Protein AF-A0A1F7V9A8-F1 (afdb_monomer_lite)

Structure (mmCIF, N/CA/C/O backbone):
data_AF-A0A1F7V9A8-F1
#
_entry.id   AF-A0A1F7V9A8-F1
#
loop_
_atom_site.group_PDB
_atom_site.id
_atom_site.type_symbol
_atom_site.label_atom_id
_atom_site.label_alt_id
_atom_site.label_comp_id
_atom_site.label_asym_id
_atom_site.label_entity_id
_atom_site.label_seq_id
_atom_site.pdbx_PDB_ins_code
_atom_site.Cartn_x
_atom_site.Cartn_y
_atom_site.Cartn_z
_atom_site.occupancy
_atom_site.B_iso_or_equiv
_atom_site.auth_seq_id
_atom_site.auth_comp_id
_atom_site.auth_asym_id
_atom_site.auth_atom_id
_atom_site.pdbx_PDB_model_num
ATOM 1 N N . MET A 1 1 ? -6.481 -22.502 -14.750 1.00 37.12 1 MET A N 1
ATOM 2 C CA . MET A 1 1 ? -7.947 -22.323 -14.725 1.00 37.12 1 MET A CA 1
ATOM 3 C C . MET A 1 1 ? -8.226 -21.037 -15.485 1.00 37.12 1 MET A C 1
ATOM 5 O O . MET A 1 1 ? -7.796 -19.987 -15.034 1.00 37.12 1 MET A O 1
ATOM 9 N N . ALA A 1 2 ? -8.741 -21.138 -16.711 1.00 32.75 2 ALA A N 1
ATOM 10 C CA . ALA A 1 2 ? -8.925 -19.990 -17.595 1.00 32.75 2 ALA A CA 1
ATOM 11 C C . ALA A 1 2 ? -10.053 -19.097 -17.059 1.00 32.75 2 ALA A C 1
ATOM 13 O O . ALA A 1 2 ? -11.140 -19.603 -16.773 1.00 32.75 2 ALA A O 1
ATOM 14 N N . PHE A 1 3 ? -9.795 -17.794 -16.922 1.00 39.81 3 PHE A N 1
ATOM 15 C CA . PHE A 1 3 ? -10.822 -16.803 -16.612 1.00 39.81 3 PHE A CA 1
ATOM 16 C C . PHE A 1 3 ? -11.946 -16.917 -17.651 1.00 39.81 3 PHE A C 1
ATOM 18 O O . PHE A 1 3 ? -11.750 -16.647 -18.837 1.00 39.81 3 PHE A O 1
ATOM 25 N N . LYS A 1 4 ? -13.128 -17.370 -17.220 1.00 38.06 4 LYS A N 1
ATOM 26 C CA . LYS A 1 4 ? -14.337 -17.310 -18.045 1.00 38.06 4 LYS A CA 1
ATOM 27 C C . LYS A 1 4 ? -14.620 -15.834 -18.337 1.00 38.06 4 LYS A C 1
ATOM 29 O O . LYS A 1 4 ? -14.839 -15.063 -17.409 1.00 38.06 4 LYS A O 1
ATOM 34 N N . LYS A 1 5 ? -14.642 -15.463 -19.623 1.00 41.97 5 LYS A N 1
ATOM 35 C CA . LYS A 1 5 ? -15.232 -14.210 -20.122 1.00 41.97 5 LYS A CA 1
ATOM 36 C C . LYS A 1 5 ? -16.672 -14.112 -19.604 1.00 41.97 5 LYS A C 1
ATOM 38 O O . LYS A 1 5 ? -17.557 -14.779 -20.130 1.00 41.97 5 LYS A O 1
ATOM 43 N N . GLY A 1 6 ? -16.901 -13.325 -18.561 1.00 38.78 6 GLY A N 1
ATOM 44 C CA . GLY A 1 6 ? -18.220 -13.144 -17.963 1.00 38.78 6 GLY A CA 1
ATOM 45 C C . GLY A 1 6 ? -18.187 -11.974 -16.990 1.00 38.78 6 GLY A C 1
ATOM 46 O O . GLY A 1 6 ? -17.621 -12.106 -15.914 1.00 38.78 6 GLY A O 1
ATOM 47 N N . ALA A 1 7 ? -18.791 -10.859 -17.414 1.00 44.34 7 ALA A N 1
ATOM 48 C CA . ALA A 1 7 ? -18.689 -9.496 -16.881 1.00 44.34 7 ALA A CA 1
ATOM 49 C C . ALA A 1 7 ? -17.325 -8.828 -17.142 1.00 44.34 7 ALA A C 1
ATOM 51 O O . ALA A 1 7 ? -16.307 -9.153 -16.533 1.00 44.34 7 ALA A O 1
ATOM 52 N N . GLN A 1 8 ? -17.309 -7.880 -18.082 1.00 58.88 8 GLN A N 1
ATOM 53 C CA . GLN A 1 8 ? -16.153 -7.025 -18.334 1.00 58.88 8 GLN A CA 1
ATOM 54 C C . GLN A 1 8 ? -15.963 -6.148 -17.091 1.00 58.88 8 GLN A C 1
ATOM 56 O O . GLN A 1 8 ? -16.776 -5.267 -16.818 1.00 58.88 8 GLN A O 1
ATOM 61 N N . ARG A 1 9 ? -14.946 -6.458 -16.279 1.00 77.62 9 ARG A N 1
ATOM 62 C CA . ARG A 1 9 ? -14.578 -5.611 -15.140 1.00 77.62 9 ARG A CA 1
ATOM 63 C C . ARG A 1 9 ? -14.265 -4.210 -15.683 1.00 77.62 9 ARG A C 1
ATOM 65 O O . ARG A 1 9 ? -13.607 -4.129 -16.721 1.00 77.62 9 ARG A O 1
ATOM 72 N N . PRO A 1 10 ? -14.674 -3.123 -15.004 1.00 87.19 10 PRO A N 1
ATOM 73 C CA . PRO A 1 10 ? -14.389 -1.759 -15.457 1.00 87.19 10 PRO A CA 1
ATOM 74 C C . PRO A 1 10 ? -12.910 -1.370 -15.276 1.00 87.19 10 PRO A C 1
ATOM 76 O O . PRO A 1 10 ? -12.559 -0.205 -15.399 1.00 87.19 10 PRO A O 1
ATOM 79 N N . PHE A 1 11 ? -12.043 -2.330 -14.948 1.00 92.81 11 PHE A N 1
ATOM 80 C CA . PHE A 1 11 ? -10.624 -2.129 -14.705 1.00 92.81 11 PHE A CA 1
ATOM 81 C C . PHE A 1 11 ? -9.800 -3.345 -15.141 1.00 92.81 11 PHE A C 1
ATOM 83 O O . PHE A 1 11 ? -10.313 -4.467 -15.230 1.00 92.81 11 PHE A O 1
ATOM 90 N N . ARG A 1 12 ? -8.497 -3.119 -15.338 1.00 94.75 12 ARG A N 1
ATOM 91 C CA . ARG A 1 12 ? -7.458 -4.157 -15.436 1.00 94.75 12 ARG A CA 1
ATOM 92 C C . ARG A 1 12 ? -6.458 -4.023 -14.299 1.00 94.75 12 ARG A C 1
ATOM 94 O O . ARG A 1 12 ? -6.214 -2.920 -13.816 1.00 94.75 12 ARG A O 1
ATOM 101 N N . PHE A 1 13 ? -5.837 -5.124 -13.904 1.00 96.75 13 PHE A N 1
ATOM 102 C CA . PHE A 1 13 ? -4.699 -5.073 -12.996 1.00 96.75 13 PHE A CA 1
ATOM 103 C C . PHE A 1 13 ? -3.406 -4.782 -13.751 1.00 96.75 13 PHE A C 1
ATOM 105 O O . PHE A 1 13 ? -3.156 -5.333 -14.824 1.00 96.75 13 PHE A O 1
ATOM 112 N N . HIS A 1 14 ? -2.557 -3.970 -13.130 1.00 97.88 14 HIS A N 1
ATOM 113 C CA . HIS A 1 14 ? -1.181 -3.740 -13.553 1.00 97.88 14 HIS A CA 1
ATOM 114 C C . HIS A 1 14 ? -0.251 -3.729 -12.343 1.00 97.88 14 HIS A C 1
ATOM 116 O O . HIS A 1 14 ? -0.689 -3.626 -11.195 1.00 97.88 14 HIS A O 1
ATOM 122 N N . PHE A 1 15 ? 1.050 -3.817 -12.598 1.00 97.94 15 PHE A N 1
ATOM 123 C CA . PHE A 1 15 ? 2.051 -3.532 -11.582 1.00 97.94 15 PHE A CA 1
ATOM 124 C C . PHE A 1 15 ? 3.121 -2.580 -12.100 1.00 97.94 15 PHE A C 1
ATOM 126 O O . PHE A 1 15 ? 3.434 -2.552 -13.293 1.00 97.94 15 PHE A O 1
ATOM 133 N N . PHE A 1 16 ? 3.728 -1.861 -11.163 1.00 98.25 16 PHE A N 1
ATOM 134 C CA . PHE A 1 16 ? 4.984 -1.156 -11.336 1.00 98.25 16 PHE A CA 1
ATOM 135 C C . PHE A 1 16 ? 6.052 -1.786 -10.442 1.00 98.25 16 PHE A C 1
ATOM 137 O O . PHE A 1 16 ? 5.784 -2.122 -9.294 1.00 98.25 16 PHE A O 1
ATOM 144 N N . THR A 1 17 ? 7.275 -1.911 -10.944 1.00 96.88 17 THR A N 1
ATOM 145 C CA . THR A 1 17 ? 8.438 -2.351 -10.165 1.00 96.88 17 THR A CA 1
ATOM 146 C C . THR A 1 17 ? 9.467 -1.243 -10.165 1.00 96.88 17 THR A C 1
ATOM 148 O O . THR A 1 17 ? 10.019 -0.905 -11.213 1.00 96.88 17 THR A O 1
ATOM 151 N N . VAL A 1 18 ? 9.720 -0.682 -8.988 1.00 95.88 18 VAL A N 1
ATOM 152 C CA . VAL A 1 18 ? 10.719 0.356 -8.753 1.00 95.88 18 VAL A CA 1
ATOM 153 C C . VAL A 1 18 ? 12.045 -0.316 -8.406 1.00 95.88 18 VAL A C 1
ATOM 155 O O . VAL A 1 18 ? 12.164 -1.028 -7.406 1.00 95.88 18 VAL A O 1
ATOM 158 N N . TRP A 1 19 ? 13.040 -0.103 -9.263 1.00 92.12 19 TRP A N 1
ATOM 159 C CA . TRP A 1 19 ? 14.401 -0.611 -9.109 1.00 92.12 19 TRP A CA 1
ATOM 160 C C . TRP A 1 19 ? 15.191 0.218 -8.098 1.00 92.12 19 TRP A C 1
ATOM 162 O O . TRP A 1 19 ? 14.802 1.332 -7.754 1.00 92.12 19 TRP A O 1
ATOM 172 N N . SER A 1 20 ? 16.357 -0.284 -7.678 1.00 86.31 20 SER A N 1
ATOM 173 C CA . SER A 1 20 ? 17.082 0.260 -6.520 1.00 86.31 20 SER A CA 1
ATOM 174 C C . SER A 1 20 ? 17.389 1.771 -6.572 1.00 86.31 20 SER A C 1
ATOM 176 O O . SER A 1 20 ? 17.502 2.405 -5.533 1.00 86.31 20 SER A O 1
ATOM 178 N N . HIS A 1 21 ? 17.550 2.357 -7.761 1.00 85.69 21 HIS A N 1
ATOM 179 C CA . HIS A 1 21 ? 17.833 3.786 -7.938 1.00 85.69 21 HIS A CA 1
ATOM 180 C C . HIS A 1 21 ? 16.565 4.654 -7.920 1.00 85.69 21 HIS A C 1
ATOM 182 O O . HIS A 1 21 ? 16.650 5.840 -7.635 1.00 85.69 21 HIS A O 1
ATOM 188 N N . GLY A 1 22 ? 15.389 4.069 -8.164 1.00 90.62 22 GLY A N 1
ATOM 189 C CA . GLY A 1 22 ? 14.100 4.738 -7.979 1.00 90.62 22 GLY A CA 1
ATOM 190 C C . GLY A 1 22 ? 13.587 4.703 -6.545 1.00 90.62 22 GLY A C 1
ATOM 191 O O . GLY A 1 22 ? 12.669 5.446 -6.219 1.00 90.62 22 GLY A O 1
ATOM 192 N N . LEU A 1 23 ? 14.180 3.882 -5.669 1.00 92.25 23 LEU A N 1
ATOM 193 C CA . LEU A 1 23 ? 13.731 3.756 -4.277 1.00 92.25 23 LEU A CA 1
ATOM 194 C C . LEU A 1 23 ? 13.856 5.066 -3.492 1.00 92.25 23 LEU A C 1
ATOM 196 O O . LEU A 1 23 ? 13.049 5.312 -2.601 1.00 92.25 23 LEU A O 1
ATOM 200 N N . PHE A 1 24 ? 14.813 5.926 -3.852 1.00 91.69 24 PHE A N 1
ATOM 201 C CA . PHE A 1 24 ? 14.967 7.260 -3.259 1.00 91.69 24 PHE A CA 1
ATOM 202 C C . PHE A 1 24 ? 13.812 8.213 -3.591 1.00 91.69 24 PHE A C 1
ATOM 204 O O . PHE A 1 24 ? 13.664 9.222 -2.916 1.00 91.69 24 PHE A O 1
ATOM 211 N N . HIS A 1 25 ? 13.007 7.882 -4.604 1.00 95.19 25 HIS A N 1
ATOM 212 C CA . HIS A 1 25 ? 11.864 8.667 -5.068 1.00 95.19 25 HIS A CA 1
ATOM 213 C C . HIS A 1 25 ? 10.531 7.941 -4.836 1.00 95.19 25 HIS A C 1
ATOM 215 O O . HIS A 1 25 ? 9.532 8.236 -5.492 1.00 95.19 25 HIS A O 1
ATOM 221 N N . ILE A 1 26 ? 10.506 6.917 -3.971 1.00 95.56 26 ILE A N 1
ATOM 222 C CA . ILE A 1 26 ? 9.324 6.058 -3.831 1.00 95.56 26 ILE A CA 1
ATOM 223 C C . ILE A 1 26 ? 8.099 6.836 -3.347 1.00 95.56 26 ILE A C 1
ATOM 225 O O . ILE A 1 26 ? 6.995 6.595 -3.830 1.00 95.56 26 ILE A O 1
ATOM 229 N N . ASP A 1 27 ? 8.276 7.780 -2.424 1.00 95.00 27 ASP A N 1
ATOM 230 C CA . ASP A 1 27 ? 7.166 8.547 -1.863 1.00 95.00 27 ASP A CA 1
ATOM 231 C C . ASP A 1 27 ? 6.573 9.509 -2.907 1.00 95.00 27 ASP A C 1
ATOM 233 O O . ASP A 1 27 ? 5.350 9.646 -3.001 1.00 95.00 27 ASP A O 1
ATOM 237 N N . GLU A 1 28 ? 7.411 10.091 -3.764 1.00 96.31 28 GLU A N 1
ATOM 238 C CA . GLU A 1 28 ? 7.007 10.927 -4.891 1.00 96.31 28 GLU A CA 1
ATOM 239 C C . GLU A 1 28 ? 6.324 10.117 -5.997 1.00 96.31 28 GLU A C 1
ATOM 241 O O . GLU A 1 28 ? 5.288 10.541 -6.510 1.00 96.31 28 GLU A O 1
ATOM 246 N N . ILE A 1 29 ? 6.844 8.928 -6.322 1.00 97.56 29 ILE A N 1
ATOM 247 C CA . ILE A 1 29 ? 6.216 8.001 -7.276 1.00 97.56 29 ILE A CA 1
ATOM 248 C C . ILE A 1 29 ? 4.823 7.600 -6.783 1.00 97.56 29 ILE A C 1
ATOM 250 O O . ILE A 1 29 ? 3.855 7.674 -7.540 1.00 97.56 29 ILE A O 1
ATOM 254 N N . LEU A 1 30 ? 4.692 7.220 -5.509 1.00 97.50 30 LEU A N 1
ATOM 255 C CA . LEU A 1 30 ? 3.394 6.886 -4.922 1.00 97.50 30 LEU A CA 1
ATOM 256 C C . LEU A 1 30 ? 2.458 8.099 -4.901 1.00 97.50 30 LEU A C 1
ATOM 258 O O . LEU A 1 30 ? 1.268 7.949 -5.153 1.00 97.50 30 LEU A O 1
ATOM 262 N N . SER A 1 31 ? 2.970 9.302 -4.627 1.00 96.00 31 SER A N 1
ATOM 263 C CA . SER A 1 31 ? 2.182 10.540 -4.701 1.00 96.00 31 SER A CA 1
ATOM 264 C C . SER A 1 31 ? 1.653 10.800 -6.114 1.00 96.00 31 SER A C 1
ATOM 266 O O . SER A 1 31 ? 0.486 11.151 -6.264 1.00 96.00 31 SER A O 1
ATOM 268 N N . LEU A 1 32 ? 2.471 10.580 -7.149 1.00 97.19 32 LEU A N 1
ATOM 269 C CA . LEU A 1 32 ? 2.058 10.704 -8.549 1.00 97.19 32 LEU A CA 1
ATOM 270 C C . LEU A 1 32 ? 0.938 9.716 -8.881 1.00 97.19 32 LEU A C 1
ATOM 272 O O . LEU A 1 32 ? -0.093 10.133 -9.396 1.00 97.19 32 LEU A O 1
ATOM 276 N N . LEU A 1 33 ? 1.105 8.438 -8.527 1.00 97.88 33 LEU A N 1
ATOM 277 C CA . LEU A 1 33 ? 0.090 7.410 -8.778 1.00 97.88 33 LEU A CA 1
ATOM 278 C C . LEU A 1 33 ? -1.220 7.687 -8.028 1.00 97.88 33 LEU A C 1
ATOM 280 O O . LEU A 1 33 ? -2.288 7.511 -8.593 1.00 97.88 33 LEU A O 1
ATOM 284 N N . ARG A 1 34 ? -1.159 8.165 -6.779 1.00 96.31 34 ARG A N 1
ATOM 285 C CA . ARG A 1 34 ? -2.353 8.498 -5.976 1.00 96.31 34 ARG A CA 1
ATOM 286 C C . ARG A 1 34 ? -3.137 9.704 -6.500 1.00 96.31 34 ARG A C 1
ATOM 288 O O . ARG A 1 34 ? -4.288 9.873 -6.114 1.00 96.31 34 ARG A O 1
ATOM 295 N N . LYS A 1 35 ? -2.506 10.584 -7.283 1.00 96.31 35 LYS A N 1
ATOM 296 C CA . LYS A 1 35 ? -3.165 11.753 -7.893 1.00 96.31 35 LYS A CA 1
ATOM 297 C C . LYS A 1 35 ? -3.920 11.399 -9.173 1.00 96.31 35 LYS A C 1
ATOM 299 O O . LYS A 1 35 ? -4.705 12.217 -9.640 1.00 96.31 35 LYS A O 1
ATOM 304 N N . ASP A 1 36 ? -3.656 10.230 -9.742 1.00 97.12 36 ASP A N 1
ATOM 305 C CA . ASP A 1 36 ? -4.314 9.749 -10.947 1.00 97.12 36 ASP A CA 1
ATOM 306 C C . ASP A 1 36 ? -5.630 9.051 -10.574 1.00 97.12 36 ASP A C 1
ATOM 308 O O . ASP A 1 36 ? -5.629 8.009 -9.923 1.00 97.12 36 ASP A O 1
ATOM 312 N N . GLU A 1 37 ? -6.761 9.626 -10.984 1.00 96.69 37 GLU A N 1
ATOM 313 C CA . GLU A 1 37 ? -8.102 9.104 -10.678 1.00 96.69 37 GLU A CA 1
ATOM 314 C C . GLU A 1 37 ? -8.389 7.731 -11.304 1.00 96.69 37 GLU A C 1
ATOM 316 O O . GLU A 1 37 ? -9.267 7.007 -10.835 1.00 96.69 37 GLU A O 1
ATOM 321 N N . ASN A 1 38 ? -7.637 7.346 -12.339 1.00 97.44 38 ASN A N 1
ATOM 322 C CA . ASN A 1 38 ? -7.789 6.055 -13.001 1.00 97.44 38 ASN A CA 1
ATOM 323 C C . ASN A 1 38 ? -6.920 4.968 -12.361 1.00 97.44 38 ASN A C 1
ATOM 325 O O . ASN A 1 38 ? -6.992 3.814 -12.791 1.00 97.44 38 ASN A O 1
ATOM 329 N N . ILE A 1 39 ? -6.105 5.307 -11.357 1.00 97.94 39 ILE A N 1
ATOM 330 C CA . ILE A 1 39 ? -5.203 4.380 -10.679 1.00 97.94 39 ILE A CA 1
ATOM 331 C C . ILE A 1 39 ? -5.594 4.227 -9.210 1.00 97.94 39 ILE A C 1
ATOM 333 O O . ILE A 1 39 ? -5.544 5.159 -8.416 1.00 97.94 39 ILE A O 1
ATOM 337 N N . GLU A 1 40 ? -5.885 2.992 -8.812 1.00 96.12 40 GLU A N 1
ATOM 338 C CA . GLU A 1 40 ? -6.051 2.619 -7.405 1.00 96.12 40 GLU A CA 1
ATOM 339 C C . GLU A 1 40 ? -4.905 1.701 -6.993 1.00 96.12 40 GLU A C 1
ATOM 341 O O . GLU A 1 40 ? -4.738 0.617 -7.556 1.00 96.12 40 GLU A O 1
ATOM 346 N N . ILE A 1 41 ? -4.119 2.115 -5.998 1.00 97.06 41 ILE A N 1
ATOM 347 C CA . ILE A 1 41 ? -3.056 1.283 -5.432 1.00 97.06 41 ILE A CA 1
ATOM 348 C C . ILE A 1 41 ? -3.675 0.255 -4.489 1.00 97.06 41 ILE A C 1
ATOM 350 O O . ILE A 1 41 ? -4.277 0.608 -3.479 1.00 97.06 41 ILE A O 1
ATOM 354 N N . LEU A 1 42 ? -3.471 -1.022 -4.800 1.00 95.12 42 LEU A N 1
ATOM 355 C CA . LEU A 1 42 ? -4.004 -2.137 -4.021 1.00 95.12 42 LEU A CA 1
ATOM 356 C C . LEU A 1 42 ? -2.998 -2.636 -2.999 1.00 95.12 42 LEU A C 1
ATOM 358 O O . LEU A 1 42 ? -3.331 -2.878 -1.844 1.00 95.12 42 LEU A O 1
ATOM 362 N N . ARG A 1 43 ? -1.761 -2.841 -3.454 1.00 96.12 43 ARG A N 1
ATOM 363 C CA . ARG A 1 43 ? -0.732 -3.513 -2.670 1.00 96.12 43 ARG A CA 1
ATOM 364 C C . ARG A 1 43 ? 0.644 -3.007 -3.055 1.00 96.12 43 ARG A C 1
ATOM 366 O O . ARG A 1 43 ? 0.940 -2.839 -4.234 1.00 96.12 43 ARG A O 1
ATOM 373 N N . ILE A 1 44 ? 1.494 -2.807 -2.060 1.00 97.69 44 ILE A N 1
ATOM 374 C CA . ILE A 1 44 ? 2.880 -2.395 -2.215 1.00 97.69 44 ILE A CA 1
ATOM 375 C C . ILE A 1 44 ? 3.762 -3.380 -1.449 1.00 97.69 44 ILE A C 1
ATOM 377 O O . ILE A 1 44 ? 3.633 -3.516 -0.235 1.00 97.69 44 ILE A O 1
ATOM 381 N N . GLU A 1 45 ? 4.669 -4.055 -2.147 1.00 96.38 45 GLU A N 1
ATOM 382 C CA . GLU A 1 45 ? 5.552 -5.072 -1.572 1.00 96.38 45 GLU A CA 1
ATOM 383 C C . GLU A 1 45 ? 7.019 -4.757 -1.826 1.00 96.38 45 GLU A C 1
ATOM 385 O O . GLU A 1 45 ? 7.424 -4.450 -2.943 1.00 96.38 45 GLU A O 1
ATOM 390 N N . ARG A 1 46 ? 7.844 -4.892 -0.794 1.00 96.06 46 ARG A N 1
ATOM 391 C CA . ARG A 1 46 ? 9.295 -4.878 -0.886 1.00 96.06 46 ARG A CA 1
ATOM 392 C C . ARG A 1 46 ? 9.773 -6.310 -1.044 1.00 96.06 46 ARG A C 1
ATOM 394 O O . ARG A 1 46 ? 9.516 -7.156 -0.190 1.00 96.06 46 ARG A O 1
ATOM 401 N N . ASN A 1 47 ? 10.556 -6.557 -2.085 1.00 93.44 47 ASN A N 1
ATOM 402 C CA . ASN A 1 47 ? 11.175 -7.854 -2.317 1.00 93.44 47 ASN A CA 1
ATOM 403 C C . ASN A 1 47 ? 12.688 -7.697 -2.395 1.00 93.44 47 ASN A C 1
ATOM 405 O O . ASN A 1 47 ? 13.203 -6.847 -3.119 1.00 93.44 47 ASN A O 1
ATOM 409 N N . THR A 1 48 ? 13.402 -8.545 -1.659 1.00 92.12 48 THR A N 1
ATOM 410 C CA . THR A 1 48 ? 14.862 -8.627 -1.709 1.00 92.12 48 THR A CA 1
ATOM 411 C C . THR A 1 48 ? 15.287 -9.808 -2.572 1.00 92.12 48 THR A C 1
ATOM 413 O O . THR A 1 48 ? 14.587 -10.817 -2.675 1.00 92.12 48 THR A O 1
ATOM 416 N N . PHE A 1 49 ? 16.450 -9.704 -3.208 1.00 88.56 49 PHE A N 1
ATOM 417 C CA . PHE A 1 49 ? 16.989 -10.773 -4.044 1.00 88.56 49 PHE A CA 1
ATOM 418 C C . PHE A 1 49 ? 18.469 -11.010 -3.746 1.00 88.56 49 PHE A C 1
ATOM 420 O O . PHE A 1 49 ? 19.268 -10.092 -3.588 1.00 88.56 49 PHE A O 1
ATOM 427 N N . LYS A 1 50 ? 18.876 -12.283 -3.709 1.00 87.69 50 LYS A N 1
ATOM 428 C CA . LYS A 1 50 ? 20.292 -12.650 -3.524 1.00 87.69 50 LYS A CA 1
ATOM 429 C C . LYS A 1 50 ? 21.082 -12.541 -4.829 1.00 87.69 50 LYS A C 1
ATOM 431 O O . LYS A 1 50 ? 22.239 -12.121 -4.824 1.00 87.69 50 LYS A O 1
ATOM 436 N N . ASN A 1 51 ? 20.445 -12.913 -5.941 1.00 87.88 51 ASN A N 1
ATOM 437 C CA . ASN A 1 51 ? 21.040 -12.963 -7.271 1.00 87.88 51 ASN A CA 1
ATOM 438 C C . ASN A 1 51 ? 20.168 -12.186 -8.266 1.00 87.88 51 ASN A C 1
ATOM 440 O O . ASN A 1 51 ? 19.114 -12.667 -8.680 1.00 87.88 51 ASN A O 1
ATOM 444 N N . ILE A 1 52 ? 20.643 -11.004 -8.668 1.00 86.31 52 ILE A N 1
ATOM 445 C CA . ILE A 1 52 ? 19.941 -10.118 -9.607 1.00 86.31 52 ILE A CA 1
ATOM 446 C C . ILE A 1 52 ? 19.717 -10.769 -10.977 1.00 86.31 52 ILE A C 1
ATOM 448 O O . ILE A 1 52 ? 18.686 -10.542 -11.597 1.00 86.31 52 ILE A O 1
ATOM 452 N N . ARG A 1 53 ? 20.639 -11.623 -11.449 1.00 85.69 53 ARG A N 1
ATOM 453 C CA . ARG A 1 53 ? 20.499 -12.288 -12.754 1.00 85.69 53 ARG A CA 1
ATOM 454 C C . ARG A 1 53 ? 19.332 -13.253 -12.763 1.00 85.69 53 ARG A C 1
ATOM 456 O O . ARG A 1 53 ? 18.529 -13.210 -13.688 1.00 85.69 53 ARG A O 1
ATOM 463 N N . ARG A 1 54 ? 19.233 -14.082 -11.723 1.00 88.12 54 ARG A N 1
ATOM 464 C CA . ARG A 1 54 ? 18.101 -14.993 -11.556 1.00 88.12 54 ARG A CA 1
ATOM 465 C C . ARG A 1 54 ? 16.799 -14.214 -11.393 1.00 88.12 54 ARG A C 1
ATOM 467 O O . ARG A 1 54 ? 15.854 -14.498 -12.108 1.00 88.12 54 ARG A O 1
ATOM 474 N N . PHE A 1 55 ? 16.796 -13.183 -10.545 1.00 89.12 55 PHE A N 1
ATOM 475 C CA . PHE A 1 55 ? 15.618 -12.337 -10.349 1.00 89.12 55 PHE A CA 1
ATOM 476 C C . PHE A 1 55 ? 15.117 -11.723 -11.664 1.00 89.12 55 PHE A C 1
ATOM 478 O O . PHE A 1 55 ? 13.942 -11.839 -11.978 1.00 89.12 55 PHE A O 1
ATOM 485 N N . ILE A 1 56 ? 16.007 -11.126 -12.463 1.00 87.69 56 ILE A N 1
ATOM 486 C CA . ILE A 1 56 ? 15.659 -10.543 -13.765 1.00 87.69 56 ILE A CA 1
ATOM 487 C C . ILE A 1 56 ? 15.154 -11.612 -14.736 1.00 87.69 56 ILE A C 1
ATOM 489 O O . ILE A 1 56 ? 14.184 -11.372 -15.446 1.00 87.69 56 ILE A O 1
ATOM 493 N N . PHE A 1 57 ? 15.799 -12.778 -14.788 1.00 87.56 57 PHE A N 1
ATOM 494 C CA . PHE A 1 57 ? 15.362 -13.849 -15.678 1.00 87.56 57 PHE A CA 1
ATOM 495 C C . PHE A 1 57 ? 13.948 -14.325 -15.333 1.00 87.56 57 PHE A C 1
ATOM 497 O O . PHE A 1 57 ? 13.109 -14.430 -16.223 1.00 87.56 57 PHE A O 1
ATOM 504 N N . ASP A 1 58 ? 13.677 -14.530 -14.045 1.00 89.62 58 ASP A N 1
ATOM 505 C CA . ASP A 1 58 ? 12.364 -14.946 -13.563 1.00 89.62 58 ASP A CA 1
ATOM 506 C C . ASP A 1 58 ? 11.318 -13.839 -13.799 1.00 89.62 58 ASP A C 1
ATOM 508 O O . ASP A 1 58 ? 10.229 -14.121 -14.295 1.00 89.62 58 ASP A O 1
ATOM 512 N N . PHE A 1 59 ? 11.663 -12.575 -13.528 1.00 88.06 59 PHE A N 1
ATOM 513 C CA . PHE A 1 59 ? 10.800 -11.403 -13.720 1.00 88.06 59 PHE A CA 1
ATOM 514 C C . PHE A 1 59 ? 10.344 -11.238 -15.175 1.00 88.06 59 PHE A C 1
ATOM 516 O O . PHE A 1 59 ? 9.156 -11.100 -15.447 1.00 88.06 59 PHE A O 1
ATOM 523 N N . TYR A 1 60 ? 11.285 -11.291 -16.120 1.00 85.44 60 TYR A N 1
ATOM 524 C CA . TYR A 1 60 ? 11.003 -11.146 -17.551 1.00 85.44 60 TYR A CA 1
ATOM 525 C C . TYR A 1 60 ? 10.555 -12.467 -18.207 1.00 85.44 60 TYR A C 1
ATOM 527 O O . TYR A 1 60 ? 10.383 -12.522 -19.422 1.00 85.44 60 TYR A O 1
ATOM 535 N N . GLY A 1 61 ? 10.346 -13.538 -17.433 1.00 85.31 61 GLY A N 1
ATOM 536 C CA . GLY A 1 61 ? 9.957 -14.854 -17.950 1.00 85.31 61 GLY A CA 1
ATOM 537 C C . GLY A 1 61 ? 8.588 -14.883 -18.643 1.00 85.31 61 GLY A C 1
ATOM 538 O O . GLY A 1 61 ? 8.354 -15.735 -19.496 1.00 85.31 61 GLY A O 1
ATOM 539 N N . SER A 1 62 ? 7.699 -13.934 -18.325 1.00 82.44 62 SER A N 1
ATOM 540 C CA . SER A 1 62 ? 6.377 -13.781 -18.957 1.00 82.44 62 SER A CA 1
ATOM 541 C C . SER A 1 62 ? 6.337 -12.801 -20.141 1.00 82.44 62 SER A C 1
ATOM 543 O O . SER A 1 62 ? 5.266 -12.556 -20.716 1.00 82.44 62 SER A O 1
ATOM 545 N N . ASP A 1 63 ? 7.475 -12.201 -20.498 1.00 80.19 63 ASP A N 1
ATOM 546 C CA . ASP A 1 63 ? 7.545 -11.226 -21.584 1.00 80.19 63 ASP A CA 1
ATOM 547 C C . ASP A 1 63 ? 7.557 -11.900 -22.956 1.00 80.19 63 ASP A C 1
ATOM 549 O O . ASP A 1 63 ? 8.134 -12.962 -23.164 1.00 80.19 63 ASP A O 1
ATOM 553 N N . ALA A 1 64 ? 6.959 -11.225 -23.939 1.00 72.44 64 ALA A N 1
ATOM 554 C CA . ALA A 1 64 ? 6.988 -11.675 -25.332 1.00 72.44 64 ALA A CA 1
ATOM 555 C C . ALA A 1 64 ? 8.385 -11.558 -25.979 1.00 72.44 64 ALA A C 1
ATOM 557 O O . ALA A 1 64 ? 8.624 -12.122 -27.043 1.00 72.44 64 ALA A O 1
ATOM 558 N N . VAL A 1 65 ? 9.301 -10.799 -25.365 1.00 75.62 65 VAL A N 1
ATOM 559 C CA . VAL A 1 65 ? 10.661 -10.575 -25.867 1.00 75.62 65 VAL A CA 1
ATOM 560 C C . VAL A 1 65 ? 11.645 -11.333 -24.976 1.00 75.62 65 VAL A C 1
ATOM 562 O O . VAL A 1 65 ? 11.711 -11.037 -23.783 1.00 75.62 65 VAL A O 1
ATOM 565 N N . PRO A 1 66 ? 12.454 -12.259 -25.523 1.00 75.62 66 PRO A N 1
ATOM 566 C CA . PRO A 1 66 ? 13.408 -13.006 -24.716 1.00 75.62 66 PRO A CA 1
ATOM 567 C C . PRO A 1 66 ? 14.429 -12.092 -24.031 1.00 75.62 66 PRO A C 1
ATOM 569 O O . PRO A 1 66 ? 14.918 -11.124 -24.620 1.00 75.62 66 PRO A O 1
ATOM 572 N N . VAL A 1 67 ? 14.838 -12.455 -22.812 1.00 74.44 67 VAL A N 1
ATOM 573 C CA . VAL A 1 67 ? 15.802 -11.685 -22.000 1.00 74.44 67 VAL A CA 1
ATOM 574 C C . VAL A 1 67 ? 17.124 -11.434 -22.734 1.00 74.44 67 VAL A C 1
ATOM 576 O O . VAL A 1 67 ? 17.756 -10.397 -22.532 1.00 74.44 67 VAL A O 1
ATOM 579 N N . SER A 1 68 ? 17.539 -12.337 -23.631 1.00 72.12 68 SER A N 1
ATOM 580 C CA . SER A 1 68 ? 18.717 -12.154 -24.494 1.00 72.12 68 SER A CA 1
ATOM 581 C C . SER A 1 68 ? 18.655 -10.856 -25.307 1.00 72.12 68 SER A C 1
ATOM 583 O O . SER A 1 68 ? 19.661 -10.153 -25.391 1.00 72.12 68 SER A O 1
ATOM 585 N N . HIS A 1 69 ? 17.476 -10.493 -25.817 1.00 69.69 69 HIS A N 1
ATOM 586 C CA . HIS A 1 69 ? 17.232 -9.257 -26.564 1.00 69.69 69 HIS A CA 1
ATOM 587 C C . HIS A 1 69 ? 17.085 -8.026 -25.658 1.00 69.69 69 HIS A C 1
ATOM 589 O O . HIS A 1 69 ? 17.182 -6.892 -26.125 1.00 69.69 69 HIS A O 1
ATOM 595 N N . LEU A 1 70 ? 16.895 -8.228 -24.352 1.00 74.19 70 LEU A N 1
ATOM 596 C CA . LEU A 1 70 ? 16.806 -7.158 -23.357 1.00 74.19 70 LEU A CA 1
ATOM 597 C C . LEU A 1 70 ? 18.154 -6.854 -22.687 1.00 74.19 70 LEU A C 1
ATOM 599 O O . LEU A 1 70 ? 18.256 -5.864 -21.967 1.00 74.19 70 LEU A O 1
ATOM 603 N N . ARG A 1 71 ? 19.208 -7.645 -22.943 1.00 73.50 71 ARG A N 1
ATOM 604 C CA . ARG A 1 71 ? 20.517 -7.535 -22.267 1.00 73.50 71 ARG A CA 1
ATOM 605 C C . ARG A 1 71 ? 21.091 -6.122 -22.249 1.00 73.50 71 ARG A C 1
ATOM 607 O O . ARG A 1 71 ? 21.524 -5.681 -21.192 1.00 73.50 71 ARG A O 1
ATOM 614 N N . ALA A 1 72 ? 21.063 -5.410 -23.377 1.00 70.44 72 ALA A N 1
ATOM 615 C CA . ALA A 1 72 ? 21.568 -4.038 -23.448 1.00 70.44 72 ALA A CA 1
ATOM 616 C C . ALA A 1 72 ? 20.768 -3.088 -22.539 1.00 70.44 72 ALA A C 1
ATOM 618 O O . ALA A 1 72 ? 21.351 -2.309 -21.792 1.00 70.44 72 ALA A O 1
ATOM 619 N N . LYS A 1 73 ? 19.433 -3.218 -22.531 1.00 71.75 73 LYS A N 1
ATOM 620 C CA . LYS A 1 73 ? 18.539 -2.426 -21.671 1.00 71.75 73 LYS A CA 1
ATOM 621 C C . LYS A 1 73 ? 18.666 -2.788 -20.194 1.00 71.75 73 LYS A C 1
ATOM 623 O O . LYS A 1 73 ? 18.351 -1.961 -19.358 1.00 71.75 73 LYS A O 1
ATOM 628 N N . LEU A 1 74 ? 19.100 -4.003 -19.872 1.00 78.56 74 LEU A N 1
ATOM 629 C CA . LEU A 1 74 ? 19.220 -4.505 -18.499 1.00 78.56 74 LEU A CA 1
ATOM 630 C C . LEU A 1 74 ? 20.652 -4.419 -17.955 1.00 78.56 74 LEU A C 1
ATOM 632 O O . LEU A 1 74 ? 20.879 -4.722 -16.786 1.00 78.56 74 LEU A O 1
ATOM 636 N N . ALA A 1 75 ? 21.621 -4.000 -18.776 1.00 79.06 75 ALA A N 1
ATOM 637 C CA . ALA A 1 75 ? 23.038 -3.976 -18.423 1.00 79.06 75 ALA A CA 1
ATOM 638 C C . ALA A 1 75 ? 23.307 -3.184 -17.136 1.00 79.06 75 ALA A C 1
ATOM 640 O O . ALA A 1 75 ? 24.047 -3.656 -16.271 1.00 79.06 75 ALA A O 1
ATOM 641 N N . TYR A 1 76 ? 22.647 -2.035 -16.974 1.00 78.62 76 TYR A N 1
ATOM 642 C CA . TYR A 1 76 ? 22.807 -1.185 -15.795 1.00 78.62 76 TYR A CA 1
ATOM 643 C C . TYR A 1 76 ? 22.312 -1.870 -14.504 1.00 78.62 76 TYR A C 1
ATOM 645 O O . TYR A 1 76 ? 22.925 -1.699 -13.453 1.00 78.62 76 TYR A O 1
ATOM 653 N N . LEU A 1 77 ? 21.276 -2.722 -14.569 1.00 78.50 77 LEU A N 1
ATOM 654 C CA . LEU A 1 77 ? 20.800 -3.491 -13.409 1.00 78.50 77 LEU A CA 1
ATOM 655 C C . LEU A 1 77 ? 21.810 -4.561 -12.978 1.00 78.50 77 LEU A C 1
ATOM 657 O O . LEU A 1 77 ? 21.943 -4.852 -11.794 1.00 78.50 77 LEU A O 1
ATOM 661 N N . PHE A 1 78 ? 22.560 -5.144 -13.918 1.00 77.38 78 PHE A N 1
ATOM 662 C CA . PHE A 1 78 ? 23.616 -6.105 -13.577 1.00 77.38 78 PHE A CA 1
ATOM 663 C C . PHE A 1 78 ? 24.859 -5.442 -12.978 1.00 77.38 78 PHE A C 1
ATOM 665 O O . PHE A 1 78 ? 25.625 -6.107 -12.284 1.00 77.38 78 PHE A O 1
ATOM 672 N N . GLN A 1 79 ? 25.063 -4.155 -13.260 1.00 75.44 79 GLN A N 1
ATOM 673 C CA . GLN A 1 79 ? 26.175 -3.347 -12.750 1.00 75.44 79 GLN A CA 1
ATOM 674 C C . GLN A 1 79 ? 25.806 -2.582 -11.472 1.00 75.44 79 GLN A C 1
ATOM 676 O O . GLN A 1 79 ? 26.645 -1.888 -10.893 1.00 75.44 79 GLN A O 1
ATOM 681 N N . GLN A 1 80 ? 24.552 -2.699 -11.030 1.00 66.44 80 GLN A N 1
ATOM 682 C CA . GLN A 1 80 ? 24.005 -1.908 -9.945 1.00 66.44 80 GLN A CA 1
ATOM 683 C C . GLN A 1 80 ? 24.729 -2.202 -8.625 1.00 66.44 80 GLN A C 1
ATOM 685 O O . GLN A 1 80 ? 24.798 -3.341 -8.166 1.00 66.44 80 GLN A O 1
ATOM 690 N N . ARG A 1 81 ? 25.245 -1.141 -7.995 1.00 68.44 81 ARG A N 1
ATOM 691 C CA . ARG A 1 81 ? 25.847 -1.173 -6.648 1.00 68.44 81 ARG A CA 1
ATOM 692 C C . ARG A 1 81 ? 24.851 -0.839 -5.529 1.00 68.44 81 ARG A C 1
ATOM 694 O O . ARG A 1 81 ? 25.245 -0.770 -4.371 1.00 68.44 81 ARG A O 1
ATOM 701 N N . GLY A 1 82 ? 23.592 -0.573 -5.880 1.00 70.12 82 GLY A N 1
ATOM 702 C CA . GLY A 1 82 ? 22.551 -0.158 -4.942 1.00 70.12 82 GLY A CA 1
ATOM 703 C C . GLY A 1 82 ? 21.963 -1.307 -4.112 1.00 70.12 82 GLY A C 1
ATOM 704 O O . GLY A 1 82 ? 22.426 -2.449 -4.207 1.00 70.12 82 GLY A O 1
ATOM 705 N N . PRO A 1 83 ? 20.930 -1.011 -3.301 1.00 78.69 83 PRO A N 1
ATOM 706 C CA . PRO A 1 83 ? 20.224 -2.012 -2.509 1.00 78.69 83 PRO A CA 1
ATOM 707 C C . PRO A 1 83 ? 19.750 -3.189 -3.366 1.00 78.69 83 PRO A C 1
ATOM 709 O O . PRO A 1 83 ? 19.223 -3.003 -4.464 1.00 78.69 83 PRO A O 1
ATOM 712 N N . LYS A 1 84 ? 19.915 -4.416 -2.859 1.00 88.44 84 LYS A N 1
ATOM 713 C CA . LYS A 1 84 ? 19.448 -5.643 -3.527 1.00 88.44 84 LYS A CA 1
ATOM 714 C C . LYS A 1 84 ? 17.960 -5.886 -3.272 1.00 88.44 84 LYS A C 1
ATOM 716 O O . LYS A 1 84 ? 17.557 -6.944 -2.782 1.00 88.44 84 LYS A O 1
ATOM 721 N N . GLU A 1 85 ? 17.164 -4.868 -3.561 1.00 91.88 85 GLU A N 1
ATOM 722 C CA . GLU A 1 85 ? 15.728 -4.868 -3.338 1.00 91.88 85 GLU A CA 1
ATOM 723 C C . GLU A 1 85 ? 14.986 -4.078 -4.417 1.00 91.88 85 GLU A C 1
ATOM 725 O O . GLU A 1 85 ? 15.553 -3.221 -5.102 1.00 91.88 85 GLU A O 1
ATOM 730 N N . VAL A 1 86 ? 13.707 -4.403 -4.566 1.00 94.56 86 VAL A N 1
ATOM 731 C CA . VAL A 1 86 ? 12.736 -3.673 -5.379 1.00 94.56 86 VAL A CA 1
ATOM 732 C C . VAL A 1 86 ? 11.482 -3.403 -4.564 1.00 94.56 86 VAL A C 1
ATOM 734 O O . VAL A 1 86 ? 11.188 -4.125 -3.607 1.00 94.56 86 VAL A O 1
ATOM 737 N N . ILE A 1 87 ? 10.722 -2.394 -4.983 1.00 97.25 87 ILE A N 1
ATOM 738 C CA . ILE A 1 87 ? 9.355 -2.178 -4.511 1.00 97.25 87 ILE A CA 1
ATOM 739 C C . ILE A 1 87 ? 8.394 -2.421 -5.669 1.00 97.25 87 ILE A C 1
ATOM 741 O O . ILE A 1 87 ? 8.520 -1.818 -6.733 1.00 97.25 87 ILE A O 1
ATOM 745 N N . ASN A 1 88 ? 7.440 -3.313 -5.454 1.00 97.75 88 ASN A N 1
ATOM 746 C CA . ASN A 1 88 ? 6.382 -3.669 -6.382 1.00 97.75 88 ASN A CA 1
ATOM 747 C C . ASN A 1 88 ? 5.091 -2.982 -5.952 1.00 97.75 88 ASN A C 1
ATOM 749 O O . ASN A 1 88 ? 4.712 -3.069 -4.791 1.00 97.75 88 ASN A O 1
ATOM 753 N N . ILE A 1 89 ? 4.427 -2.301 -6.877 1.00 98.50 89 ILE A N 1
ATOM 754 C CA . ILE A 1 89 ? 3.193 -1.548 -6.654 1.00 98.50 89 ILE A CA 1
ATOM 755 C C . ILE A 1 89 ? 2.139 -2.153 -7.574 1.00 98.50 89 ILE A C 1
ATOM 757 O O . ILE A 1 89 ? 2.221 -1.999 -8.790 1.00 98.50 89 ILE A O 1
ATOM 761 N N . PHE A 1 90 ? 1.167 -2.851 -7.005 1.00 98.19 90 PHE A N 1
ATOM 762 C CA . PHE A 1 90 ? 0.041 -3.443 -7.716 1.00 98.19 90 PHE A CA 1
ATOM 763 C C . PHE A 1 90 ? -1.137 -2.477 -7.713 1.00 98.19 90 PHE A C 1
ATOM 765 O O . PHE A 1 90 ? -1.483 -1.920 -6.667 1.00 98.19 90 PHE A O 1
ATOM 772 N N . VAL A 1 91 ? -1.754 -2.293 -8.878 1.00 97.88 91 VAL A N 1
ATOM 773 C CA . VAL A 1 91 ? -2.801 -1.293 -9.087 1.00 97.88 91 VAL A CA 1
ATOM 774 C C . VAL A 1 91 ? -3.986 -1.851 -9.872 1.00 97.88 91 VAL A C 1
ATOM 776 O O . VAL A 1 91 ? -3.821 -2.769 -10.681 1.00 97.88 91 VAL A O 1
ATOM 779 N N . LYS A 1 92 ? -5.164 -1.248 -9.690 1.00 96.69 92 LYS A N 1
ATOM 780 C CA . LYS A 1 92 ? -6.223 -1.257 -10.710 1.00 96.69 92 LYS A CA 1
ATOM 781 C C . LYS A 1 92 ? -6.036 -0.058 -11.627 1.00 96.69 92 LYS A C 1
ATOM 783 O O . LYS A 1 92 ? -5.760 1.040 -11.155 1.00 96.69 92 LYS A O 1
ATOM 788 N N . ASN A 1 93 ? -6.220 -0.289 -12.918 1.00 97.19 93 ASN A N 1
ATOM 789 C CA . ASN A 1 93 ? -6.332 0.726 -13.951 1.00 97.19 93 ASN A CA 1
ATOM 790 C C . ASN A 1 93 ? -7.772 0.749 -14.468 1.00 97.19 93 ASN A C 1
ATOM 792 O O . ASN A 1 93 ? -8.199 -0.208 -15.118 1.00 97.19 93 ASN A O 1
ATOM 796 N N . TYR A 1 94 ? -8.491 1.833 -14.192 1.00 96.62 94 TYR A N 1
ATOM 797 C CA . TYR A 1 94 ? -9.874 2.064 -14.619 1.00 96.62 94 TYR A CA 1
ATOM 798 C C . TYR A 1 94 ? -9.995 2.635 -16.042 1.00 96.62 94 TYR A C 1
ATOM 800 O O . TYR A 1 94 ? -11.098 2.741 -16.570 1.00 96.62 94 TYR A O 1
ATOM 808 N N . ASN A 1 95 ? -8.872 2.948 -16.696 1.00 95.88 95 ASN A N 1
ATOM 809 C CA . ASN A 1 95 ? -8.817 3.428 -18.077 1.00 95.88 95 ASN A CA 1
ATOM 810 C C . ASN A 1 95 ? -7.811 2.608 -18.917 1.00 95.88 95 ASN A C 1
ATOM 812 O O . ASN A 1 95 ? -6.781 3.127 -19.363 1.00 95.88 95 ASN A O 1
ATOM 816 N N . PRO A 1 96 ? -8.041 1.294 -19.108 1.00 94.62 96 PRO A N 1
ATOM 817 C CA . PRO A 1 96 ? -7.159 0.473 -19.927 1.00 94.62 96 PRO A CA 1
ATOM 818 C C . PRO A 1 96 ? -7.239 0.886 -21.405 1.00 94.62 96 PRO A C 1
ATOM 820 O O . PRO A 1 96 ? -8.312 0.902 -22.005 1.00 94.62 96 PRO A O 1
ATOM 823 N N . GLN A 1 97 ? -6.085 1.186 -22.006 1.00 95.12 97 GLN A N 1
ATOM 824 C CA . GLN A 1 97 ? -5.958 1.615 -23.404 1.00 95.12 97 GLN A CA 1
ATOM 825 C C . GLN A 1 97 ? -5.081 0.630 -24.175 1.00 95.12 97 GLN A C 1
ATOM 827 O O . GLN A 1 97 ? -3.886 0.856 -24.360 1.00 95.12 97 GLN A O 1
ATOM 832 N N . GLU A 1 98 ? -5.657 -0.501 -24.572 1.00 94.44 98 GLU A N 1
ATOM 833 C CA . GLU A 1 98 ? -4.896 -1.586 -25.189 1.00 94.44 98 GLU A CA 1
ATOM 834 C C . GLU A 1 98 ? -4.562 -1.306 -26.649 1.00 94.44 98 GLU A C 1
ATOM 836 O O . GLU A 1 98 ? -5.433 -1.022 -27.473 1.00 94.44 98 GLU A O 1
ATOM 841 N N . VAL A 1 99 ? -3.279 -1.426 -26.973 1.00 95.00 99 VAL A N 1
ATOM 842 C CA . VAL A 1 99 ? -2.752 -1.241 -28.322 1.00 95.00 99 VAL A CA 1
ATOM 843 C C . VAL A 1 99 ? -1.822 -2.389 -28.691 1.00 95.00 99 VAL A C 1
ATOM 845 O O . VAL A 1 99 ? -1.110 -2.948 -27.858 1.00 95.00 99 VAL A O 1
ATOM 848 N N . TRP A 1 100 ? -1.803 -2.742 -29.974 1.00 92.94 100 TRP A N 1
ATOM 849 C CA . TRP A 1 100 ? -0.848 -3.709 -30.507 1.00 92.94 100 TRP A CA 1
ATOM 850 C C . TRP A 1 100 ? 0.418 -2.991 -30.962 1.00 92.94 100 TRP A C 1
ATOM 852 O O . TRP A 1 100 ? 0.371 -2.182 -31.886 1.00 92.94 100 TRP A O 1
ATOM 862 N N . VAL A 1 101 ? 1.556 -3.337 -30.366 1.00 90.88 101 VAL A N 1
ATOM 863 C CA . VAL A 1 101 ? 2.860 -2.722 -30.651 1.00 90.88 101 VAL A CA 1
ATOM 864 C C . VAL A 1 101 ? 3.888 -3.755 -31.102 1.00 90.88 101 VAL A C 1
ATOM 866 O O . VAL A 1 101 ? 3.763 -4.950 -30.827 1.00 90.88 101 VAL A O 1
ATOM 869 N N . GLY A 1 102 ? 4.939 -3.279 -31.772 1.00 86.06 102 GLY A N 1
ATOM 870 C CA . GLY A 1 102 ? 6.037 -4.106 -32.272 1.00 86.06 102 GLY A CA 1
ATOM 871 C C . GLY A 1 102 ? 5.750 -4.773 -33.620 1.00 86.06 102 GLY A C 1
ATOM 872 O O . GLY A 1 102 ? 4.651 -4.701 -34.166 1.00 86.06 102 GLY A O 1
ATOM 873 N N . SER A 1 103 ? 6.772 -5.426 -34.164 1.00 87.12 103 SER A N 1
ATOM 874 C CA . SER A 1 103 ? 6.715 -6.198 -35.406 1.00 87.12 103 SER A CA 1
ATOM 875 C C . SER A 1 103 ? 6.808 -7.697 -35.118 1.00 87.12 103 SER A C 1
ATOM 877 O O . SER A 1 103 ? 7.267 -8.111 -34.054 1.00 87.12 103 SER A O 1
ATOM 879 N N . HIS A 1 104 ? 6.362 -8.530 -36.060 1.00 82.44 104 HIS A N 1
ATOM 880 C CA . HIS A 1 104 ? 6.537 -9.982 -35.972 1.00 82.44 104 HIS A CA 1
ATOM 881 C C . HIS A 1 104 ? 8.034 -10.342 -35.806 1.00 82.44 104 HIS A C 1
ATOM 883 O O . HIS A 1 104 ? 8.858 -9.731 -36.488 1.00 82.44 104 HIS A O 1
ATOM 889 N N . PRO A 1 105 ? 8.415 -11.297 -34.931 1.00 84.62 105 PRO A N 1
ATOM 890 C CA . PRO A 1 105 ? 7.575 -12.148 -34.073 1.00 84.62 105 PRO A CA 1
ATOM 891 C C . PRO A 1 105 ? 7.253 -11.554 -32.687 1.00 84.62 105 PRO A C 1
ATOM 893 O O . PRO A 1 105 ? 6.575 -12.192 -31.891 1.00 84.62 105 PRO A O 1
ATOM 896 N N . PHE A 1 106 ? 7.707 -10.337 -32.384 1.00 85.56 106 PHE A N 1
ATOM 897 C CA . PHE A 1 106 ? 7.608 -9.704 -31.060 1.00 85.56 106 PHE A CA 1
ATOM 898 C C . PHE A 1 106 ? 6.380 -8.799 -30.879 1.00 85.56 106 PHE A C 1
ATOM 900 O O . PHE A 1 106 ? 6.323 -8.011 -29.930 1.00 85.56 106 PHE A O 1
ATOM 907 N N . ARG A 1 107 ? 5.411 -8.876 -31.798 1.00 87.69 107 ARG A N 1
ATOM 908 C CA . ARG A 1 107 ? 4.175 -8.096 -31.731 1.00 87.69 107 ARG A CA 1
ATOM 909 C C . ARG A 1 107 ? 3.373 -8.515 -30.498 1.00 87.69 107 ARG A C 1
ATOM 911 O O . ARG A 1 107 ? 3.112 -9.701 -30.309 1.00 87.69 107 ARG A O 1
ATOM 918 N N . LYS A 1 108 ? 2.971 -7.549 -29.675 1.00 89.25 108 LYS A N 1
ATOM 919 C CA . LYS A 1 108 ? 2.273 -7.791 -28.405 1.00 89.25 108 LYS A CA 1
ATOM 920 C C . LYS A 1 108 ? 1.218 -6.729 -28.123 1.00 89.25 108 LYS A C 1
ATOM 922 O O . LYS A 1 108 ? 1.333 -5.606 -28.609 1.00 89.25 108 LYS A O 1
ATOM 927 N N . GLU A 1 109 ? 0.217 -7.099 -27.334 1.00 91.88 109 GLU A N 1
ATOM 928 C CA . GLU A 1 109 ? -0.693 -6.148 -26.694 1.00 91.88 109 GLU A CA 1
ATOM 929 C C . GLU A 1 109 ? 0.040 -5.433 -25.547 1.00 91.88 109 GLU A C 1
ATOM 931 O O . GLU A 1 109 ? 0.863 -6.039 -24.850 1.00 91.88 109 GLU A O 1
ATOM 936 N N . GLN A 1 110 ? -0.231 -4.143 -25.384 1.00 93.38 110 GLN A N 1
ATOM 937 C CA . GLN A 1 110 ? 0.287 -3.310 -24.310 1.00 93.38 110 GLN A CA 1
ATOM 938 C C . GLN A 1 110 ? -0.731 -2.226 -23.950 1.00 93.38 110 GLN A C 1
ATOM 940 O O . GLN A 1 110 ? -1.313 -1.600 -24.836 1.00 93.38 110 GLN A O 1
ATOM 945 N N . CYS A 1 111 ? -0.858 -1.934 -22.657 1.00 95.88 111 CYS A N 1
ATOM 946 C CA . CYS A 1 111 ? -1.676 -0.829 -22.177 1.00 95.88 111 CYS A CA 1
ATOM 947 C C . CYS A 1 111 ? -0.938 0.514 -22.321 1.00 95.88 111 CYS A C 1
ATOM 949 O O . CYS A 1 111 ? -0.002 0.801 -21.566 1.00 95.88 111 CYS A O 1
ATOM 951 N N . GLN A 1 112 ? -1.362 1.361 -23.264 1.00 96.44 112 GLN A N 1
ATOM 952 C CA . GLN A 1 112 ? -0.736 2.661 -23.531 1.00 96.44 112 GLN A CA 1
ATOM 953 C C . GLN A 1 112 ? -0.799 3.595 -22.315 1.00 96.44 112 GLN A C 1
ATOM 955 O O . GLN A 1 112 ? 0.172 4.290 -22.030 1.00 96.44 112 GLN A O 1
ATOM 960 N N . TYR A 1 113 ? -1.891 3.559 -21.545 1.00 97.25 113 TYR A N 1
ATOM 961 C CA . TYR A 1 113 ? -2.052 4.386 -20.344 1.00 97.25 113 TYR A CA 1
ATOM 962 C C . TYR A 1 113 ? -0.920 4.155 -19.328 1.00 97.25 113 TYR A C 1
ATOM 964 O O . TYR A 1 113 ? -0.249 5.082 -18.875 1.00 97.25 113 TYR A O 1
ATOM 972 N N . ILE A 1 114 ? -0.615 2.884 -19.052 1.00 97.56 114 ILE A N 1
ATOM 973 C CA . ILE A 1 114 ? 0.475 2.485 -18.152 1.00 97.56 114 ILE A CA 1
ATOM 974 C C . ILE A 1 114 ? 1.850 2.830 -18.738 1.00 97.56 114 ILE A C 1
ATOM 976 O O . ILE A 1 114 ? 2.782 3.154 -17.995 1.00 97.56 114 ILE A O 1
ATOM 980 N N . VAL A 1 115 ? 2.003 2.788 -20.067 1.00 95.81 115 VAL A N 1
ATOM 981 C CA . VAL A 1 115 ? 3.229 3.235 -20.745 1.00 95.81 115 VAL A CA 1
ATOM 982 C C . VAL A 1 115 ? 3.470 4.723 -20.526 1.00 95.81 115 VAL A C 1
ATOM 984 O O . VAL A 1 115 ? 4.605 5.085 -20.208 1.00 95.81 115 VAL A O 1
ATOM 987 N N . GLU A 1 116 ? 2.440 5.559 -20.647 1.00 96.75 116 GLU A N 1
ATOM 988 C CA . GLU A 1 116 ? 2.560 7.004 -20.438 1.00 96.75 116 GLU A CA 1
ATOM 989 C C . GLU A 1 116 ? 2.876 7.346 -18.979 1.00 96.75 116 GLU A C 1
ATOM 991 O O . GLU A 1 116 ? 3.823 8.093 -18.733 1.00 96.75 116 GLU A O 1
ATOM 996 N N . ILE A 1 117 ? 2.213 6.713 -18.002 1.00 97.75 117 ILE A N 1
ATOM 997 C CA . ILE A 1 117 ? 2.557 6.880 -16.576 1.00 97.75 117 ILE A CA 1
ATOM 998 C C . ILE A 1 117 ? 4.020 6.487 -16.327 1.00 97.75 117 ILE A C 1
ATOM 1000 O O . ILE A 1 117 ? 4.799 7.229 -15.721 1.00 97.75 117 ILE A O 1
ATOM 1004 N N . LYS A 1 118 ? 4.443 5.327 -16.846 1.00 96.62 118 LYS A N 1
ATOM 1005 C CA . LYS A 1 118 ? 5.832 4.855 -16.745 1.00 96.62 118 LYS A CA 1
ATOM 1006 C C . LYS A 1 118 ? 6.811 5.847 -17.376 1.00 96.62 118 LYS A C 1
ATOM 1008 O O . LYS A 1 118 ? 7.888 6.068 -16.823 1.00 96.62 118 LYS A O 1
ATOM 1013 N N . LYS A 1 119 ? 6.474 6.426 -18.530 1.00 95.69 119 LYS A N 1
ATOM 1014 C CA . LYS A 1 119 ? 7.286 7.440 -19.213 1.00 95.69 119 LYS A CA 1
ATOM 1015 C C . LYS A 1 119 ? 7.381 8.720 -18.382 1.00 95.69 119 LYS A C 1
ATOM 1017 O O . LYS A 1 119 ? 8.490 9.211 -18.191 1.00 95.69 119 LYS A O 1
ATOM 1022 N N . GLN A 1 120 ? 6.266 9.211 -17.847 1.00 96.62 120 GLN A N 1
ATOM 1023 C CA . GLN A 1 120 ? 6.224 10.396 -16.991 1.00 96.62 120 GLN A CA 1
ATOM 1024 C C . GLN A 1 120 ? 7.136 10.232 -15.770 1.00 96.62 120 GLN A C 1
ATOM 1026 O O . GLN A 1 120 ? 7.988 11.083 -15.515 1.00 96.62 120 GLN A O 1
ATOM 1031 N N . ILE A 1 121 ? 7.027 9.101 -15.066 1.00 96.75 121 ILE A N 1
ATOM 1032 C CA . ILE A 1 121 ? 7.886 8.780 -13.918 1.00 96.75 121 ILE A CA 1
ATOM 1033 C C . ILE A 1 121 ? 9.364 8.765 -14.333 1.00 96.75 121 ILE A C 1
ATOM 1035 O O . ILE A 1 121 ? 10.210 9.338 -13.650 1.00 96.75 121 ILE A O 1
ATOM 1039 N N . ARG A 1 122 ? 9.695 8.151 -15.474 1.00 95.25 122 ARG A N 1
ATOM 1040 C CA . ARG A 1 122 ? 11.076 8.111 -15.978 1.00 95.25 122 ARG A CA 1
ATOM 1041 C C . ARG A 1 122 ? 11.615 9.497 -16.323 1.00 95.25 122 ARG A C 1
ATOM 1043 O O . ARG A 1 122 ? 12.745 9.788 -15.959 1.00 95.25 122 ARG A O 1
ATOM 1050 N N . ASN A 1 123 ? 10.839 10.354 -16.980 1.00 95.00 123 ASN A N 1
ATOM 1051 C CA . ASN A 1 123 ? 11.281 11.710 -17.324 1.00 95.00 123 ASN A CA 1
ATOM 1052 C C . ASN A 1 123 ? 11.589 12.552 -16.075 1.00 95.00 123 ASN A C 1
ATOM 1054 O O . ASN A 1 123 ? 12.579 13.293 -16.049 1.00 95.00 123 ASN A O 1
ATOM 1058 N N . LEU A 1 124 ? 10.774 12.395 -15.029 1.00 94.94 124 LEU A N 1
ATOM 1059 C CA . LEU A 1 124 ? 10.955 13.095 -13.760 1.00 94.94 124 LEU A CA 1
ATOM 1060 C C . LEU A 1 124 ? 12.173 12.584 -12.987 1.00 94.94 124 LEU A C 1
ATOM 1062 O O . LEU A 1 124 ? 12.975 13.392 -12.520 1.00 94.94 124 LEU A O 1
ATOM 1066 N N . TYR A 1 125 ? 12.321 11.264 -12.871 1.00 94.44 125 TYR A N 1
ATOM 1067 C CA . TYR A 1 125 ? 13.177 10.691 -11.837 1.00 94.44 125 TYR A CA 1
ATOM 1068 C C . TYR A 1 125 ? 14.355 9.863 -12.355 1.00 94.44 125 TYR A C 1
ATOM 1070 O O . TYR A 1 125 ? 15.313 9.696 -11.604 1.00 94.44 125 TYR A O 1
ATOM 1078 N N . ASN A 1 126 ? 14.367 9.372 -13.606 1.00 92.19 126 ASN A N 1
ATOM 1079 C CA . ASN A 1 126 ? 15.556 8.670 -14.116 1.00 92.19 126 ASN A CA 1
ATOM 1080 C C . ASN A 1 126 ? 16.812 9.554 -13.963 1.00 92.19 126 ASN A C 1
ATOM 1082 O O . ASN A 1 126 ? 16.733 10.776 -14.152 1.00 92.19 126 ASN A O 1
ATOM 1086 N N . PRO A 1 127 ? 17.989 8.943 -13.722 1.00 89.44 127 PRO A N 1
ATOM 1087 C CA . PRO A 1 127 ? 19.254 9.661 -13.729 1.00 89.44 127 PRO A CA 1
ATOM 1088 C C . PRO A 1 127 ? 19.424 10.466 -15.017 1.00 89.44 127 PRO A C 1
ATOM 1090 O O . PRO A 1 127 ? 19.027 10.024 -16.104 1.00 89.44 127 PRO A O 1
ATOM 1093 N N . LYS A 1 128 ? 20.033 11.645 -14.907 1.00 90.88 128 LYS A N 1
ATOM 1094 C CA . LYS A 1 128 ? 20.344 12.459 -16.081 1.00 90.88 128 LYS A CA 1
ATOM 1095 C C . LYS A 1 128 ? 21.533 11.865 -16.830 1.00 90.88 128 LYS A C 1
ATOM 1097 O O . LYS A 1 128 ? 22.477 11.352 -16.228 1.00 90.88 128 LYS A O 1
ATOM 1102 N N . ALA A 1 129 ? 21.462 11.898 -18.153 1.00 88.88 129 ALA A N 1
ATOM 1103 C CA . ALA A 1 129 ? 22.564 11.495 -19.005 1.00 88.88 129 ALA A CA 1
ATOM 1104 C C . ALA A 1 129 ? 23.731 12.481 -18.859 1.00 88.88 129 ALA A C 1
ATOM 1106 O O . ALA A 1 129 ? 23.531 13.662 -18.579 1.00 88.88 129 ALA A O 1
ATOM 1107 N N . LYS A 1 130 ? 24.959 11.996 -19.074 1.00 88.88 130 LYS A N 1
ATOM 1108 C CA . LYS A 1 130 ? 26.154 12.855 -19.055 1.00 88.88 130 LYS A CA 1
ATOM 1109 C C . LYS A 1 130 ? 26.115 13.919 -20.152 1.00 88.88 130 LYS A C 1
ATOM 1111 O O . LYS A 1 130 ? 26.592 15.024 -19.936 1.00 88.88 130 LYS A O 1
ATOM 1116 N N . ASP A 1 131 ? 25.566 13.563 -21.311 1.00 91.19 131 ASP A N 1
ATOM 1117 C CA . ASP A 1 131 ? 25.305 14.488 -22.408 1.00 91.19 131 ASP A CA 1
ATOM 1118 C C . ASP A 1 131 ? 23.866 15.029 -22.291 1.00 91.19 131 ASP A C 1
ATOM 1120 O O . ASP A 1 131 ? 22.920 14.245 -22.410 1.00 91.19 131 ASP A O 1
ATOM 1124 N N . PRO A 1 132 ? 23.666 16.345 -22.087 1.00 89.50 132 PRO A N 1
ATOM 1125 C CA . PRO A 1 132 ? 22.338 16.960 -22.045 1.00 89.50 132 PRO A CA 1
ATOM 1126 C C . PRO A 1 132 ? 21.531 16.801 -23.341 1.00 89.50 132 PRO A C 1
ATOM 1128 O O . PRO A 1 132 ? 20.305 16.891 -23.313 1.00 89.50 132 PRO A O 1
ATOM 1131 N N . ASN A 1 133 ? 22.193 16.558 -24.476 1.00 91.62 133 ASN A N 1
ATOM 1132 C CA . ASN A 1 133 ? 21.537 16.326 -25.763 1.00 91.62 133 ASN A CA 1
ATOM 1133 C C . ASN A 1 133 ? 21.187 14.856 -26.005 1.00 91.62 133 ASN A C 1
ATOM 1135 O O . ASN A 1 133 ? 20.491 14.555 -26.979 1.00 91.62 133 ASN A O 1
ATOM 1139 N N . PHE A 1 134 ? 21.627 13.951 -25.126 1.00 90.38 134 PHE A N 1
ATOM 1140 C CA . PHE A 1 134 ? 21.292 12.538 -25.206 1.00 90.38 134 PHE A CA 1
ATOM 1141 C C . PHE A 1 134 ? 19.776 12.370 -25.220 1.00 90.38 134 PHE A C 1
ATOM 1143 O O . PHE A 1 134 ? 19.074 12.854 -24.334 1.00 90.38 134 PHE A O 1
ATOM 1150 N N . CYS A 1 135 ? 19.263 11.695 -26.239 1.00 88.19 135 CYS A N 1
ATOM 1151 C CA . CYS A 1 135 ? 17.837 11.522 -26.431 1.00 88.19 135 CYS A CA 1
ATOM 1152 C C . CYS A 1 135 ? 17.544 10.064 -26.730 1.00 88.19 135 CYS A C 1
ATOM 1154 O O . CYS A 1 135 ? 18.161 9.443 -27.596 1.00 88.19 135 CYS A O 1
ATOM 1156 N N . VAL A 1 136 ? 16.571 9.535 -26.008 1.00 85.19 136 VAL A N 1
ATOM 1157 C CA . VAL A 1 136 ? 16.114 8.163 -26.126 1.00 85.19 136 VAL A CA 1
ATOM 1158 C C . VAL A 1 136 ? 14.628 8.234 -26.323 1.00 85.19 136 VAL A C 1
ATOM 1160 O O . VAL A 1 136 ? 13.913 8.502 -25.370 1.00 85.19 136 VAL A O 1
ATOM 1163 N N . PHE A 1 137 ? 14.131 7.958 -27.520 1.00 81.56 137 PHE A N 1
ATOM 1164 C CA . PHE A 1 137 ? 12.688 7.927 -27.707 1.00 81.56 137 PHE A CA 1
ATOM 1165 C C . PHE A 1 137 ? 12.058 6.806 -26.846 1.00 81.56 137 PHE A C 1
ATOM 1167 O O . PHE A 1 137 ? 12.558 5.675 -26.870 1.00 81.56 137 PHE A O 1
ATOM 1174 N N . PRO A 1 138 ? 10.973 7.065 -26.086 1.00 87.25 138 PRO A N 1
ATOM 1175 C CA . PRO A 1 138 ? 10.145 8.280 -26.062 1.00 87.25 138 PRO A CA 1
ATOM 1176 C C . PRO A 1 138 ? 10.430 9.258 -24.898 1.00 87.25 138 PRO A C 1
ATOM 1178 O O . PRO A 1 138 ? 9.557 10.060 -24.578 1.00 87.25 138 PRO A O 1
ATOM 1181 N N . LEU A 1 139 ? 11.576 9.157 -24.227 1.00 90.94 139 LEU A N 1
ATOM 1182 C CA . LEU A 1 139 ? 12.009 10.020 -23.121 1.00 90.94 139 LEU A CA 1
ATOM 1183 C C . LEU A 1 139 ? 12.506 11.391 -23.602 1.00 90.94 139 LEU A C 1
ATOM 1185 O O . LEU A 1 139 ? 12.912 11.561 -24.754 1.00 90.94 139 LEU A O 1
ATOM 1189 N N . ASP A 1 140 ? 12.503 12.350 -22.681 1.00 92.12 140 ASP A N 1
ATOM 1190 C CA . ASP A 1 140 ? 12.962 13.715 -22.941 1.00 92.12 140 ASP A CA 1
ATOM 1191 C C . ASP A 1 140 ? 14.497 13.781 -23.076 1.00 92.12 140 ASP A C 1
ATOM 1193 O O . ASP A 1 140 ? 15.232 12.885 -22.646 1.00 92.12 140 ASP A O 1
ATOM 1197 N N . LYS A 1 141 ? 15.007 14.872 -23.663 1.00 92.81 141 LYS A N 1
ATOM 1198 C CA . LYS A 1 141 ? 16.456 15.105 -23.787 1.00 92.81 141 LYS A CA 1
ATOM 1199 C C . LYS A 1 141 ? 17.129 15.166 -22.413 1.00 92.81 141 LYS A C 1
ATOM 1201 O O . LYS A 1 141 ? 16.583 15.713 -21.457 1.00 92.81 141 LYS A O 1
ATOM 1206 N N . GLY A 1 142 ? 18.328 14.605 -22.324 1.00 89.75 142 GLY A N 1
ATOM 1207 C CA . GLY A 1 142 ? 19.118 14.534 -21.100 1.00 89.75 142 GLY A CA 1
ATOM 1208 C C . GLY A 1 142 ? 18.640 13.468 -20.110 1.00 89.75 142 GLY A C 1
ATOM 1209 O O . GLY A 1 142 ? 19.211 13.360 -19.026 1.00 89.75 142 GLY A O 1
ATOM 1210 N N . VAL A 1 143 ? 17.624 12.662 -20.441 1.00 89.06 143 VAL A N 1
ATOM 1211 C CA . VAL A 1 143 ? 17.167 11.543 -19.603 1.00 89.06 143 VAL A CA 1
ATOM 1212 C C . VAL A 1 143 ? 17.919 10.270 -19.992 1.00 89.06 143 VAL A C 1
ATOM 1214 O O . VAL A 1 143 ? 17.948 9.880 -21.158 1.00 89.06 143 VAL A O 1
ATOM 1217 N N . SER A 1 144 ? 18.546 9.604 -19.020 1.00 87.38 144 SER A N 1
ATOM 1218 C CA . SER A 1 144 ? 19.294 8.375 -19.296 1.00 87.38 144 SER A CA 1
ATOM 1219 C C . SER A 1 144 ? 18.387 7.164 -19.564 1.00 87.38 144 SER A C 1
ATOM 1221 O O . SER A 1 144 ? 17.205 7.116 -19.206 1.00 87.38 144 SER A O 1
ATOM 1223 N N . HIS A 1 145 ? 18.998 6.132 -20.149 1.00 83.81 145 HIS A N 1
ATOM 1224 C CA . HIS A 1 145 ? 18.409 4.804 -20.337 1.00 83.81 145 HIS A CA 1
ATOM 1225 C C . HIS A 1 145 ? 18.382 3.940 -19.061 1.00 83.81 145 HIS A C 1
ATOM 1227 O O . HIS A 1 145 ? 17.911 2.801 -19.106 1.00 83.81 145 HIS A O 1
ATOM 1233 N N . GLU A 1 146 ? 18.886 4.444 -17.932 1.00 85.62 146 GLU A N 1
ATOM 1234 C CA . GLU A 1 146 ? 18.895 3.733 -16.652 1.00 85.62 146 GLU A CA 1
ATOM 1235 C C . GLU A 1 146 ? 17.488 3.790 -16.046 1.00 85.62 146 GLU A C 1
ATOM 1237 O O . GLU A 1 146 ? 17.129 4.700 -15.302 1.00 85.62 146 GLU A O 1
ATOM 1242 N N . HIS A 1 147 ? 16.631 2.861 -16.477 1.00 85.19 147 HIS A N 1
ATOM 1243 C CA . HIS A 1 147 ? 15.209 2.899 -16.156 1.00 85.19 147 HIS A CA 1
ATOM 1244 C C . HIS A 1 147 ? 14.947 2.577 -14.680 1.00 85.19 147 HIS A C 1
ATOM 1246 O O . HIS A 1 147 ? 15.125 1.442 -14.237 1.00 85.19 147 HIS A O 1
ATOM 1252 N N . MET A 1 148 ? 14.380 3.517 -13.932 1.00 90.94 148 MET A N 1
ATOM 1253 C CA . MET A 1 148 ? 14.106 3.278 -12.509 1.00 90.94 148 MET A CA 1
ATOM 1254 C C . MET A 1 148 ? 12.842 2.527 -12.193 1.00 90.94 148 MET A C 1
ATOM 1256 O O . MET A 1 148 ? 12.668 2.039 -11.081 1.00 90.94 148 MET A O 1
ATOM 1260 N N . ILE A 1 149 ? 11.992 2.380 -13.195 1.00 94.19 149 ILE A N 1
ATOM 1261 C CA . ILE A 1 149 ? 10.708 1.732 -13.051 1.00 94.19 149 ILE A CA 1
ATOM 1262 C C . ILE A 1 149 ? 10.428 0.852 -14.266 1.00 94.19 149 ILE A C 1
ATOM 1264 O O . ILE A 1 149 ? 10.686 1.226 -15.420 1.00 94.19 149 ILE A O 1
ATOM 1268 N N . HIS A 1 150 ? 9.915 -0.341 -14.004 1.00 94.12 150 HIS A N 1
ATOM 1269 C CA . HIS A 1 150 ? 9.260 -1.206 -14.976 1.00 94.12 150 HIS A CA 1
ATOM 1270 C C . HIS A 1 150 ? 7.752 -1.190 -14.709 1.00 94.12 150 HIS A C 1
ATOM 1272 O O . HIS A 1 150 ? 7.339 -0.951 -13.580 1.00 94.12 150 HIS A O 1
ATOM 1278 N N . ALA A 1 151 ? 6.939 -1.440 -15.731 1.00 95.88 151 ALA A N 1
ATOM 1279 C CA . ALA A 1 151 ? 5.510 -1.659 -15.555 1.00 95.88 151 ALA A CA 1
ATOM 1280 C C . ALA A 1 151 ? 5.044 -2.772 -16.487 1.00 95.88 151 ALA A C 1
ATOM 1282 O O . ALA A 1 151 ? 5.551 -2.848 -17.611 1.00 95.88 151 ALA A O 1
ATOM 1283 N N . SER A 1 152 ? 4.087 -3.573 -16.021 1.00 95.94 152 SER A N 1
ATOM 1284 C CA . SER A 1 152 ? 3.430 -4.605 -16.825 1.00 95.94 152 SER A CA 1
ATOM 1285 C C . SER A 1 152 ? 2.788 -4.005 -18.074 1.00 95.94 152 SER A C 1
ATOM 1287 O O . SER A 1 152 ? 2.151 -2.955 -17.999 1.00 95.94 152 SER A O 1
ATOM 1289 N N . ASP A 1 153 ? 2.885 -4.716 -19.186 1.00 92.31 153 ASP A N 1
ATOM 1290 C CA . ASP A 1 153 ? 2.190 -4.413 -20.431 1.00 92.31 153 ASP A CA 1
ATOM 1291 C C . ASP A 1 153 ? 0.747 -4.938 -20.417 1.00 92.31 153 ASP A C 1
ATOM 1293 O O . ASP A 1 153 ? -0.135 -4.284 -20.966 1.00 92.31 153 ASP A O 1
ATOM 1297 N N . ARG A 1 154 ? 0.509 -6.090 -19.772 1.00 91.19 154 ARG A N 1
ATOM 1298 C CA . ARG A 1 154 ? -0.777 -6.810 -19.760 1.00 91.19 154 ARG A CA 1
ATOM 1299 C C . ARG A 1 154 ? -1.061 -7.479 -18.416 1.00 91.19 154 ARG A C 1
ATOM 1301 O O . ARG A 1 154 ? -0.147 -7.764 -17.643 1.00 91.19 154 ARG A O 1
ATOM 1308 N N . GLU A 1 155 ? -2.331 -7.773 -18.168 1.00 93.31 155 GLU A N 1
ATOM 1309 C CA . GLU A 1 155 ? -2.809 -8.314 -16.890 1.00 93.31 155 GLU A CA 1
ATOM 1310 C C . GLU A 1 155 ? -2.227 -9.706 -16.567 1.00 93.31 155 GLU A C 1
ATOM 1312 O O . GLU A 1 155 ? -1.938 -10.001 -15.410 1.00 93.31 155 GLU A O 1
ATOM 1317 N N . GLU A 1 156 ? -1.950 -10.549 -17.567 1.00 93.75 156 GLU A N 1
ATOM 1318 C CA . GLU A 1 156 ? -1.370 -11.883 -17.345 1.00 93.75 156 GLU A CA 1
ATOM 1319 C C . GLU A 1 156 ? 0.027 -11.824 -16.714 1.00 93.75 156 GLU A C 1
ATOM 1321 O O . GLU A 1 156 ? 0.420 -12.738 -15.986 1.00 93.75 156 GLU A O 1
ATOM 1326 N N . GLN A 1 157 ? 0.781 -10.745 -16.957 1.00 95.00 157 GLN A N 1
ATOM 1327 C CA . GLN A 1 157 ? 2.069 -10.534 -16.293 1.00 95.00 157 GLN A CA 1
ATOM 1328 C C . GLN A 1 157 ? 1.880 -10.260 -14.801 1.00 95.00 157 GLN A C 1
ATOM 1330 O O . GLN A 1 157 ? 2.734 -10.645 -14.012 1.00 95.00 157 GLN A O 1
ATOM 1335 N N . VAL A 1 158 ? 0.770 -9.637 -14.394 1.00 96.12 158 VAL A N 1
ATOM 1336 C CA . VAL A 1 158 ? 0.455 -9.417 -12.976 1.00 96.12 158 VAL A CA 1
ATOM 1337 C C . VAL A 1 158 ? 0.217 -10.744 -12.271 1.00 96.12 158 VAL A C 1
ATOM 1339 O O . VAL A 1 158 ? 0.801 -10.987 -11.218 1.00 96.12 158 VAL A O 1
ATOM 1342 N N . ASP A 1 159 ? -0.587 -11.623 -12.871 1.00 96.00 159 ASP A N 1
ATOM 1343 C CA . ASP A 1 159 ? -0.854 -12.960 -12.334 1.00 96.00 159 ASP A CA 1
ATOM 1344 C C . ASP A 1 159 ? 0.427 -13.794 -12.212 1.00 96.00 159 ASP A C 1
ATOM 1346 O O . ASP A 1 159 ? 0.705 -14.359 -11.150 1.00 96.00 159 ASP A O 1
ATOM 1350 N N . TYR A 1 160 ? 1.235 -13.821 -13.276 1.00 95.94 160 TYR A N 1
ATOM 1351 C CA . TYR A 1 160 ? 2.539 -14.479 -13.270 1.00 95.94 160 TYR A CA 1
ATOM 1352 C C . TYR A 1 160 ? 3.450 -13.910 -12.179 1.00 95.94 160 TYR A C 1
ATOM 1354 O O . TYR A 1 160 ? 4.054 -14.663 -11.412 1.00 95.94 160 TYR A O 1
ATOM 1362 N N . TYR A 1 161 ? 3.536 -12.583 -12.084 1.00 95.44 161 TYR A N 1
ATOM 1363 C CA . TYR A 1 161 ? 4.475 -11.938 -11.185 1.00 95.44 161 TYR A CA 1
ATOM 1364 C C . TYR A 1 161 ? 4.074 -12.104 -9.718 1.00 95.44 161 TYR A C 1
ATOM 1366 O O . TYR A 1 161 ? 4.917 -12.451 -8.899 1.00 95.44 161 TYR A O 1
ATOM 1374 N N . LEU A 1 162 ? 2.786 -11.993 -9.382 1.00 95.88 162 LEU A N 1
ATOM 1375 C CA . LEU A 1 162 ? 2.289 -12.315 -8.039 1.00 95.88 162 LEU A CA 1
ATOM 1376 C C . LEU A 1 162 ? 2.652 -13.751 -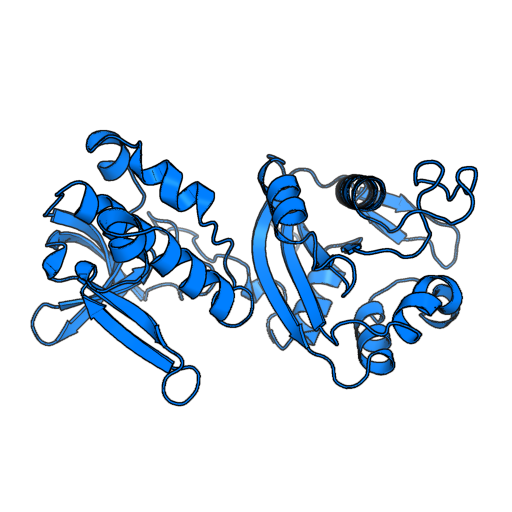7.634 1.00 95.88 162 LEU A C 1
ATOM 1378 O O . LEU A 1 162 ? 3.148 -13.970 -6.527 1.00 95.88 162 LEU A O 1
ATOM 1382 N N . LYS A 1 163 ? 2.491 -14.724 -8.541 1.00 95.56 163 LYS A N 1
ATOM 1383 C CA . LYS A 1 163 ? 2.902 -16.118 -8.296 1.00 95.56 163 LYS A CA 1
ATOM 1384 C C . LYS A 1 163 ? 4.404 -16.243 -8.073 1.00 95.56 163 LYS A C 1
ATOM 1386 O O . LYS A 1 163 ? 4.814 -16.957 -7.158 1.00 95.56 163 LYS A O 1
ATOM 1391 N N . LEU A 1 164 ? 5.213 -15.524 -8.853 1.00 93.81 164 LEU A N 1
ATOM 1392 C CA . LEU A 1 164 ? 6.664 -15.475 -8.671 1.00 93.81 164 LEU A CA 1
ATOM 1393 C C . LEU A 1 164 ? 7.052 -14.924 -7.289 1.00 93.81 164 LEU A C 1
ATOM 1395 O O . LEU A 1 164 ? 7.990 -15.429 -6.674 1.00 93.81 164 LEU A O 1
ATOM 1399 N N . LEU A 1 165 ? 6.315 -13.936 -6.775 1.00 92.62 165 LEU A N 1
ATOM 1400 C CA . LEU A 1 165 ? 6.525 -13.367 -5.438 1.00 92.62 165 LEU A CA 1
ATOM 1401 C C . LEU A 1 165 ? 6.020 -14.269 -4.292 1.00 92.62 165 LEU A C 1
ATOM 1403 O O . LEU A 1 165 ? 6.201 -13.929 -3.125 1.00 92.62 165 LEU A O 1
ATOM 1407 N N . GLY A 1 166 ? 5.433 -15.431 -4.600 1.00 93.75 166 GLY A N 1
ATOM 1408 C CA . GLY A 1 166 ? 4.965 -16.417 -3.620 1.00 93.75 166 GLY A CA 1
ATOM 1409 C C . GLY A 1 166 ? 3.452 -16.418 -3.385 1.00 93.75 166 GLY A C 1
ATOM 1410 O O . GLY A 1 166 ? 2.947 -17.266 -2.643 1.00 93.75 166 GLY A O 1
ATOM 1411 N N . HIS A 1 167 ? 2.703 -15.535 -4.049 1.00 94.00 167 HIS A N 1
ATOM 1412 C CA . HIS A 1 167 ? 1.243 -15.498 -3.975 1.00 94.00 167 HIS A CA 1
ATOM 1413 C C . HIS A 1 167 ? 0.652 -16.571 -4.884 1.00 94.00 167 HIS A C 1
ATOM 1415 O O . HIS A 1 167 ? 0.367 -16.330 -6.055 1.00 94.00 167 HIS A O 1
ATOM 1421 N N . LYS A 1 168 ? 0.471 -17.783 -4.349 1.00 92.62 168 LYS A N 1
ATOM 1422 C CA . LYS A 1 168 ? 0.069 -18.981 -5.117 1.00 92.62 168 LYS A CA 1
ATOM 1423 C C . LYS A 1 168 ? -1.164 -18.775 -6.010 1.00 92.62 168 LYS A C 1
ATOM 1425 O O . LYS A 1 168 ? -1.232 -19.358 -7.090 1.00 92.62 168 LYS A O 1
ATOM 1430 N N . ASN A 1 169 ? -2.101 -17.931 -5.580 1.00 92.19 169 ASN A N 1
ATOM 1431 C CA . ASN A 1 169 ? -3.351 -17.661 -6.292 1.00 92.19 169 ASN A CA 1
ATOM 1432 C C . ASN A 1 169 ? -3.250 -16.509 -7.312 1.00 92.19 169 ASN A C 1
ATOM 1434 O O . ASN A 1 169 ? -4.243 -16.188 -7.958 1.00 92.19 169 ASN A O 1
ATOM 1438 N N . GLY A 1 170 ? -2.070 -15.902 -7.484 1.00 94.19 170 GLY A N 1
ATOM 1439 C CA . GLY A 1 170 ? -1.853 -14.808 -8.430 1.00 94.19 170 GLY A CA 1
ATOM 1440 C C . GLY A 1 170 ? -2.749 -13.608 -8.139 1.00 94.19 170 GLY A C 1
ATOM 1441 O O . GLY A 1 170 ? -2.800 -13.150 -6.996 1.00 94.19 170 GLY A O 1
ATOM 1442 N N . ILE A 1 171 ? -3.459 -13.120 -9.163 1.00 93.94 171 ILE A N 1
ATOM 1443 C CA . ILE A 1 171 ? -4.345 -11.942 -9.064 1.00 93.94 171 ILE A CA 1
ATOM 1444 C C . ILE A 1 171 ? -5.405 -12.098 -7.972 1.00 93.94 171 ILE A C 1
ATOM 1446 O O . ILE A 1 171 ? -5.695 -11.130 -7.277 1.00 93.94 171 ILE A O 1
ATOM 1450 N N . GLU A 1 172 ? -5.932 -13.303 -7.753 1.00 91.00 172 GLU A N 1
ATOM 1451 C CA . GLU A 1 172 ? -6.972 -13.539 -6.739 1.00 91.00 172 GLU A CA 1
ATOM 1452 C C . GLU A 1 172 ? -6.505 -13.197 -5.313 1.00 91.00 172 GLU A C 1
ATOM 1454 O O . GLU A 1 172 ? -7.323 -12.962 -4.432 1.00 91.00 172 GLU A O 1
ATOM 1459 N N . THR A 1 173 ? -5.192 -13.107 -5.072 1.00 90.00 173 THR A N 1
ATOM 1460 C CA . THR A 1 173 ? -4.640 -12.662 -3.784 1.00 90.00 173 THR A CA 1
ATOM 1461 C C . THR A 1 173 ? -4.893 -11.179 -3.503 1.00 90.00 173 THR A C 1
ATOM 1463 O O . THR A 1 173 ? -4.867 -10.778 -2.346 1.00 90.00 173 THR A O 1
ATOM 1466 N N . ILE A 1 174 ? -5.113 -10.358 -4.533 1.00 90.06 174 ILE A N 1
ATOM 1467 C CA . ILE A 1 174 ? -5.337 -8.905 -4.422 1.00 90.06 174 ILE A CA 1
ATOM 1468 C C . ILE A 1 174 ? -6.732 -8.485 -4.911 1.00 90.06 174 ILE A C 1
ATOM 1470 O O . ILE A 1 174 ? -6.999 -7.298 -5.097 1.00 90.06 174 ILE A O 1
ATOM 1474 N N . VAL A 1 175 ? -7.622 -9.457 -5.129 1.00 86.81 175 VAL A N 1
ATOM 1475 C CA . VAL A 1 175 ? -9.027 -9.235 -5.477 1.00 86.81 175 VAL A CA 1
ATOM 1476 C C . VAL A 1 175 ? -9.874 -9.314 -4.213 1.00 86.81 175 VAL A C 1
ATOM 1478 O O . VAL A 1 175 ? -9.755 -10.232 -3.405 1.00 86.81 175 VAL A O 1
ATOM 1481 N N . ASN A 1 176 ? -10.784 -8.360 -4.075 1.00 80.12 176 ASN A N 1
ATOM 1482 C CA . ASN A 1 176 ? -11.817 -8.397 -3.058 1.00 80.12 176 ASN A CA 1
ATOM 1483 C C . ASN A 1 176 ? -13.010 -9.247 -3.523 1.00 80.12 176 ASN A C 1
ATOM 1485 O O . ASN A 1 176 ? -13.679 -8.889 -4.493 1.00 80.12 176 ASN A O 1
ATOM 1489 N N . ASP A 1 177 ? -13.335 -10.322 -2.801 1.00 76.94 177 ASP A N 1
ATOM 1490 C CA . ASP A 1 177 ? -14.651 -10.970 -2.900 1.00 76.94 177 ASP A CA 1
ATOM 1491 C C . ASP A 1 177 ? -15.662 -10.312 -1.947 1.00 76.94 177 ASP A C 1
ATOM 1493 O O . ASP A 1 177 ? -16.001 -10.834 -0.879 1.00 76.94 177 ASP A O 1
ATOM 1497 N N . ASP A 1 178 ? -16.130 -9.132 -2.349 1.00 79.06 178 ASP A N 1
ATOM 1498 C CA . ASP A 1 178 ? -17.057 -8.317 -1.555 1.00 79.06 178 ASP A CA 1
ATOM 1499 C C . ASP A 1 178 ? -18.512 -8.460 -2.026 1.00 79.06 178 ASP A C 1
ATOM 1501 O O . ASP A 1 178 ? -19.410 -7.785 -1.523 1.00 79.06 178 ASP A O 1
ATOM 1505 N N . LYS A 1 179 ? -18.794 -9.355 -2.985 1.00 81.94 179 LYS A N 1
ATOM 1506 C CA . LYS A 1 179 ? -20.135 -9.476 -3.571 1.00 81.94 179 LYS A CA 1
ATOM 1507 C C . LYS A 1 179 ? -21.174 -9.766 -2.480 1.00 81.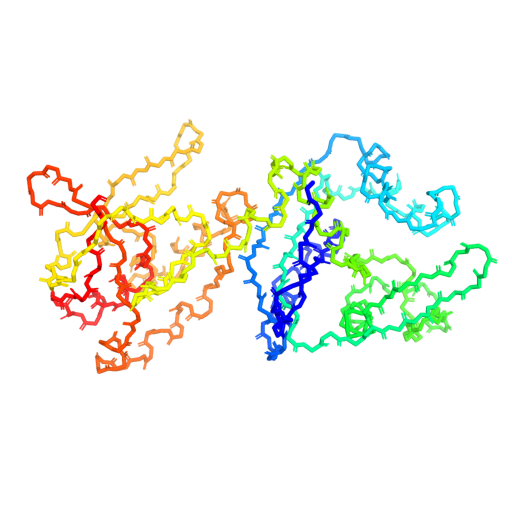94 179 LYS A C 1
ATOM 1509 O O . LYS A 1 179 ? -21.092 -10.776 -1.778 1.00 81.94 179 LYS A O 1
ATOM 1514 N N . GLY A 1 180 ? -22.162 -8.881 -2.351 1.00 84.00 180 GLY A N 1
ATOM 1515 C CA . GLY A 1 180 ? -23.243 -8.993 -1.367 1.00 84.00 180 GLY A CA 1
ATOM 1516 C C . GLY A 1 180 ? -22.875 -8.600 0.069 1.00 84.00 180 GLY A C 1
ATOM 1517 O O . GLY A 1 180 ? -23.728 -8.737 0.940 1.00 84.00 180 GLY A O 1
ATOM 1518 N N . LEU A 1 181 ? -21.654 -8.123 0.337 1.00 90.25 181 LEU A N 1
ATOM 1519 C CA . LEU A 1 181 ? -21.340 -7.470 1.609 1.00 90.25 181 LEU A CA 1
ATOM 1520 C C . LEU A 1 181 ? -21.877 -6.033 1.600 1.00 90.25 181 LEU A C 1
ATOM 1522 O O . LEU A 1 181 ? -21.844 -5.348 0.580 1.00 90.25 181 LEU A O 1
ATOM 1526 N N . LEU A 1 182 ? -22.364 -5.571 2.754 1.00 92.44 182 LEU A N 1
ATOM 1527 C CA . LEU A 1 182 ? -22.852 -4.195 2.952 1.00 92.44 182 LEU A CA 1
ATOM 1528 C C . LEU A 1 182 ? -21.753 -3.235 3.438 1.00 92.44 182 LEU A C 1
ATOM 1530 O O . LEU A 1 182 ? -22.043 -2.157 3.953 1.00 92.44 182 LEU A O 1
ATOM 1534 N N . PHE A 1 183 ? -20.497 -3.655 3.351 1.00 91.88 183 PHE A N 1
ATOM 1535 C CA . PHE A 1 183 ? -19.333 -2.909 3.802 1.00 91.88 183 PHE A CA 1
ATOM 1536 C C . PHE A 1 183 ? -18.109 -3.344 2.989 1.00 91.88 183 PHE A C 1
ATOM 1538 O O . PHE A 1 183 ? -18.067 -4.453 2.455 1.00 91.88 183 PHE A O 1
ATOM 1545 N N . GLU A 1 184 ? -17.111 -2.471 2.918 1.00 90.38 184 GLU A N 1
ATOM 1546 C CA . GLU A 1 184 ? -15.837 -2.749 2.257 1.00 90.38 184 GLU A CA 1
ATOM 1547 C C . GLU A 1 184 ? -14.869 -3.444 3.214 1.00 90.38 184 GLU A C 1
ATOM 1549 O O . GLU A 1 184 ? -14.849 -3.159 4.416 1.00 90.38 184 GLU A O 1
ATOM 1554 N N . LYS A 1 185 ? -14.024 -4.324 2.674 1.00 91.75 185 LYS A N 1
ATOM 1555 C CA . LYS A 1 185 ? -12.918 -4.929 3.420 1.00 91.75 185 LYS A CA 1
ATOM 1556 C C . LYS A 1 185 ? -11.633 -4.938 2.586 1.00 91.75 185 LYS A C 1
ATOM 1558 O O . LYS A 1 185 ? -11.695 -5.043 1.363 1.00 91.75 185 LYS A O 1
ATOM 1563 N N . PRO A 1 186 ? -10.453 -4.887 3.219 1.00 90.44 186 PRO A N 1
ATOM 1564 C CA . PRO A 1 186 ? -9.197 -5.169 2.534 1.00 90.44 186 PRO A CA 1
ATOM 1565 C C . PRO A 1 186 ? -9.143 -6.599 1.964 1.00 90.44 186 PRO A C 1
ATOM 1567 O O . PRO A 1 186 ? -9.688 -7.536 2.557 1.00 90.44 186 PRO A O 1
ATOM 1570 N N . TYR A 1 187 ? -8.407 -6.792 0.864 1.00 88.81 187 TYR A N 1
ATOM 1571 C CA . TYR A 1 187 ? -8.263 -8.092 0.176 1.00 88.81 187 TYR A CA 1
ATOM 1572 C C . TYR A 1 187 ? -7.660 -9.180 1.070 1.00 88.81 187 TYR A C 1
ATOM 1574 O O . TYR A 1 187 ? -7.972 -10.359 0.928 1.00 88.81 187 TYR A O 1
ATOM 1582 N N . HIS A 1 188 ? -6.817 -8.789 2.027 1.00 88.94 188 HIS A N 1
ATOM 1583 C CA . HIS A 1 188 ? -6.150 -9.705 2.947 1.00 88.94 188 HIS A CA 1
ATOM 1584 C C . HIS A 1 188 ? -7.043 -10.137 4.127 1.00 88.94 188 HIS A C 1
ATOM 1586 O O . HIS A 1 188 ? -6.616 -10.948 4.949 1.00 88.94 188 HIS A O 1
ATOM 1592 N N . ILE A 1 189 ? -8.270 -9.608 4.228 1.00 90.88 189 ILE A N 1
ATOM 1593 C CA . ILE A 1 189 ? -9.271 -10.041 5.204 1.00 90.88 189 ILE A CA 1
ATOM 1594 C C . ILE A 1 189 ? -10.243 -11.001 4.522 1.00 90.88 189 ILE A C 1
ATOM 1596 O O . ILE A 1 189 ? -10.922 -10.662 3.545 1.00 90.88 189 ILE A O 1
ATOM 1600 N N . HIS A 1 190 ? -10.319 -12.215 5.066 1.00 89.19 190 HIS A N 1
ATOM 1601 C CA . HIS A 1 190 ? -11.237 -13.239 4.585 1.00 89.19 190 HIS A CA 1
ATOM 1602 C C . HIS A 1 190 ? -12.693 -12.799 4.726 1.00 89.19 190 HIS A C 1
ATOM 1604 O O . HIS A 1 190 ? -13.059 -12.037 5.622 1.00 89.19 190 HIS A O 1
ATOM 1610 N N . ARG A 1 191 ? -13.532 -1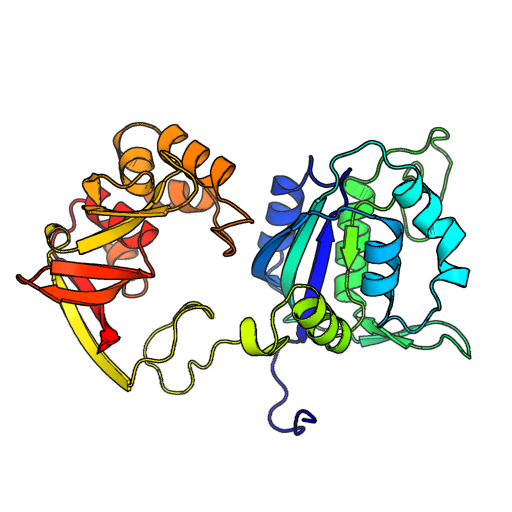3.301 3.820 1.00 90.00 191 ARG A N 1
ATOM 1611 C CA . ARG A 1 191 ? -14.975 -13.104 3.900 1.00 90.00 191 ARG A CA 1
ATOM 1612 C C . ARG A 1 191 ? -15.500 -13.746 5.195 1.00 90.00 191 ARG A C 1
ATOM 1614 O O . ARG A 1 191 ? -15.194 -14.918 5.423 1.00 90.00 191 ARG A O 1
ATOM 1621 N N . PRO A 1 192 ? -16.264 -13.016 6.025 1.00 91.44 192 PRO A N 1
ATOM 1622 C CA . PRO A 1 192 ? -16.867 -13.606 7.211 1.00 91.44 192 PRO A CA 1
ATOM 1623 C C . PRO A 1 192 ? -17.984 -14.579 6.818 1.00 91.44 192 PRO A C 1
ATOM 1625 O O . PRO A 1 192 ? -18.657 -14.379 5.802 1.00 91.44 192 PRO A O 1
ATOM 1628 N N . VAL A 1 193 ? -18.192 -15.617 7.631 1.00 90.94 193 VAL A N 1
ATOM 1629 C CA . VAL A 1 193 ? -19.340 -16.524 7.466 1.00 90.94 193 VAL A CA 1
ATOM 1630 C C . VAL A 1 193 ? -20.611 -15.808 7.910 1.00 90.94 193 VAL A C 1
ATOM 1632 O O . VAL A 1 193 ? -21.625 -15.854 7.214 1.00 90.94 193 VAL A O 1
ATOM 1635 N N . GLN A 1 194 ? -20.529 -15.103 9.039 1.00 93.62 194 GLN A N 1
ATOM 1636 C CA . GLN A 1 194 ? -21.586 -14.264 9.584 1.00 93.62 194 GLN A CA 1
ATOM 1637 C C . GLN A 1 194 ? -21.009 -12.917 10.012 1.00 93.62 194 GLN A C 1
ATOM 1639 O O . GLN A 1 194 ? -19.837 -12.793 10.366 1.00 93.62 194 GLN A O 1
ATOM 1644 N N . TYR A 1 195 ? -21.829 -11.876 9.921 1.00 96.38 195 TYR A N 1
ATOM 1645 C CA . TYR A 1 195 ? -21.449 -10.567 10.418 1.00 96.38 195 TYR A CA 1
ATOM 1646 C C . TYR A 1 195 ? -22.658 -9.817 10.955 1.00 96.38 195 TYR A C 1
ATOM 1648 O O . TYR A 1 195 ? -23.789 -9.999 10.499 1.00 96.38 195 TYR A O 1
ATOM 1656 N N . SER A 1 196 ? -22.398 -8.919 11.895 1.00 97.06 196 SER A N 1
ATOM 1657 C CA . SER A 1 196 ? -23.420 -8.077 12.506 1.00 97.06 196 SER A CA 1
ATOM 1658 C C . SER A 1 196 ? -22.904 -6.648 12.705 1.00 97.06 196 SER A C 1
ATOM 1660 O O . SER A 1 196 ? -21.710 -6.413 12.893 1.00 97.06 196 SER A O 1
ATOM 1662 N N . PHE A 1 197 ? -23.792 -5.656 12.611 1.00 97.75 197 PHE A N 1
ATOM 1663 C CA . PHE A 1 197 ? -23.436 -4.248 12.813 1.00 97.75 197 PHE A CA 1
ATOM 1664 C C . PHE A 1 197 ? -23.698 -3.833 14.255 1.00 97.75 197 PHE A C 1
ATOM 1666 O O . PHE A 1 197 ? -24.800 -4.016 14.769 1.00 97.75 197 PHE A O 1
ATOM 1673 N N . HIS A 1 198 ? -22.708 -3.202 14.883 1.00 97.62 198 HIS A N 1
ATOM 1674 C CA . HIS A 1 198 ? -22.774 -2.791 16.284 1.00 97.62 198 HIS A CA 1
ATOM 1675 C C . HIS A 1 198 ? -22.288 -1.361 16.481 1.00 97.62 198 HIS A C 1
ATOM 1677 O O . HIS A 1 198 ? -21.501 -0.828 15.696 1.00 97.62 198 HIS A O 1
ATOM 1683 N N . ARG A 1 199 ? -22.726 -0.743 17.582 1.00 97.50 199 ARG A N 1
ATOM 1684 C CA . ARG A 1 199 ? -22.093 0.460 18.132 1.00 97.50 199 ARG A CA 1
ATOM 1685 C C . ARG A 1 199 ? -21.312 0.081 19.378 1.00 97.50 199 ARG A C 1
ATOM 1687 O O . ARG A 1 199 ? -21.906 -0.119 20.435 1.00 97.50 199 ARG A O 1
ATOM 1694 N N . LEU A 1 200 ? -19.995 -0.014 19.247 1.00 97.44 200 LEU A N 1
ATOM 1695 C CA . LEU A 1 200 ? -19.119 -0.473 20.322 1.00 97.44 200 LEU A CA 1
ATOM 1696 C C . LEU A 1 200 ? -18.398 0.704 20.988 1.00 97.44 200 LEU A C 1
ATOM 1698 O O . LEU A 1 200 ? -18.076 1.681 20.303 1.00 97.44 200 LEU A O 1
ATOM 1702 N N . PRO A 1 201 ? -18.129 0.629 22.304 1.00 97.56 201 PRO A N 1
ATOM 1703 C CA . PRO A 1 201 ? -17.294 1.611 22.975 1.00 97.56 201 PRO A CA 1
ATOM 1704 C C . PRO A 1 201 ? -15.850 1.505 22.472 1.00 97.56 201 PRO A C 1
ATOM 1706 O O . PRO A 1 201 ? -15.260 0.425 22.458 1.00 97.56 201 PRO A O 1
ATOM 1709 N N . ILE A 1 202 ? -15.251 2.632 22.099 1.00 97.38 202 ILE A N 1
ATOM 1710 C CA . ILE A 1 202 ? -13.916 2.684 21.496 1.00 97.38 202 ILE A CA 1
ATOM 1711 C C . ILE A 1 202 ? -12.821 2.140 22.424 1.00 97.38 202 ILE A C 1
ATOM 1713 O O . ILE A 1 202 ? -11.864 1.519 21.970 1.00 97.38 202 ILE A O 1
ATOM 1717 N N . HIS A 1 203 ? -13.004 2.278 23.740 1.00 96.88 203 HIS A N 1
ATOM 1718 C CA . HIS A 1 203 ? -12.102 1.746 24.769 1.00 96.88 203 HIS A CA 1
ATOM 1719 C C . HIS A 1 203 ? -12.169 0.213 24.927 1.00 96.88 203 HIS A C 1
ATOM 1721 O O . HIS A 1 203 ? -11.335 -0.388 25.614 1.00 96.88 203 HIS A O 1
ATOM 1727 N N . ALA A 1 204 ? -13.155 -0.450 24.313 1.00 97.69 204 ALA A N 1
ATOM 1728 C CA . ALA A 1 204 ? -13.186 -1.908 24.215 1.00 97.69 204 ALA A CA 1
ATOM 1729 C C . ALA A 1 204 ? -12.376 -2.440 23.023 1.00 97.69 204 ALA A C 1
ATOM 1731 O O . ALA A 1 204 ? -12.137 -3.647 22.953 1.00 97.69 204 ALA A O 1
ATOM 1732 N N . LEU A 1 205 ? -11.936 -1.564 22.112 1.00 98.38 205 LEU A N 1
ATOM 1733 C CA . LEU A 1 205 ? -11.166 -1.961 20.942 1.00 98.38 205 LEU A CA 1
ATOM 1734 C C . LEU A 1 205 ? -9.679 -2.101 21.257 1.00 98.38 205 LEU A C 1
ATOM 1736 O O . LEU A 1 205 ? -9.060 -1.245 21.896 1.00 98.38 205 LEU A O 1
ATOM 1740 N N . LEU A 1 206 ? -9.099 -3.169 20.724 1.00 98.50 206 LEU A N 1
ATOM 1741 C CA . LEU A 1 206 ? -7.679 -3.459 20.762 1.00 98.50 206 LEU A CA 1
ATOM 1742 C C . LEU A 1 206 ? -7.153 -3.608 19.331 1.00 98.50 206 LEU A C 1
ATOM 1744 O O . LEU A 1 206 ? -7.744 -4.309 18.511 1.00 98.50 206 LEU A O 1
ATOM 1748 N N . ALA A 1 207 ? -6.029 -2.974 19.021 1.00 98.44 207 ALA A N 1
ATOM 1749 C CA . ALA A 1 207 ? -5.358 -3.086 17.734 1.00 98.44 207 ALA A CA 1
ATOM 1750 C C . ALA A 1 207 ? -4.143 -4.009 17.837 1.00 98.44 207 ALA A C 1
ATOM 1752 O O . ALA A 1 207 ? -3.378 -3.958 18.799 1.00 98.44 207 ALA A O 1
ATOM 1753 N N . SER A 1 208 ? -3.947 -4.840 16.817 1.00 97.19 208 SER A N 1
ATOM 1754 C CA . SER A 1 208 ? -2.738 -5.646 16.670 1.00 97.19 208 SER A CA 1
ATOM 1755 C C . SER A 1 208 ? -1.656 -4.824 15.969 1.00 97.19 208 SER A C 1
ATOM 1757 O O . SER A 1 208 ? -1.720 -4.631 14.757 1.00 97.19 208 SER A O 1
ATOM 1759 N N . ILE A 1 209 ? -0.653 -4.370 16.714 1.00 97.75 209 ILE A N 1
ATOM 1760 C CA . ILE A 1 209 ? 0.433 -3.512 16.225 1.00 97.75 209 ILE A CA 1
ATOM 1761 C C . ILE A 1 209 ? 1.721 -4.320 16.060 1.00 97.75 209 ILE A C 1
ATOM 1763 O O . ILE A 1 209 ? 2.015 -5.192 16.876 1.00 97.75 209 ILE A O 1
ATOM 1767 N N . LEU A 1 210 ? 2.486 -4.036 15.003 1.00 97.38 210 LEU A N 1
ATOM 1768 C CA . LEU A 1 210 ? 3.788 -4.662 14.773 1.00 97.38 210 LEU A CA 1
ATOM 1769 C C . LEU A 1 210 ? 4.859 -4.105 15.724 1.00 97.38 210 LEU A C 1
ATOM 1771 O O . LEU A 1 210 ? 4.904 -2.904 15.989 1.00 97.38 210 LEU A O 1
ATOM 1775 N N . THR A 1 211 ? 5.738 -4.971 16.219 1.00 95.31 211 THR A N 1
ATOM 1776 C CA . THR A 1 211 ? 6.882 -4.610 17.071 1.00 95.31 211 THR A CA 1
ATOM 1777 C C . THR A 1 211 ? 8.137 -5.363 16.630 1.00 95.31 211 THR A C 1
ATOM 1779 O O . THR A 1 211 ? 8.024 -6.404 15.988 1.00 95.31 211 THR A O 1
ATOM 1782 N N . GLU A 1 212 ? 9.326 -4.851 16.975 1.00 92.62 212 GLU A N 1
ATOM 1783 C CA . GLU A 1 212 ? 10.630 -5.432 16.592 1.00 92.62 212 GLU A CA 1
ATOM 1784 C C . GLU A 1 212 ? 11.521 -5.786 17.805 1.00 92.62 212 GLU A C 1
ATOM 1786 O O . GLU A 1 212 ? 12.738 -5.862 17.702 1.00 92.62 212 GLU A O 1
ATOM 1791 N N . GLU A 1 213 ? 10.944 -6.013 18.991 1.00 86.31 213 GLU A N 1
ATOM 1792 C CA . GLU A 1 213 ? 11.729 -6.245 20.222 1.00 86.31 213 GLU A CA 1
ATOM 1793 C C . GLU A 1 213 ? 12.623 -7.500 20.151 1.00 86.31 213 GLU A C 1
ATOM 1795 O O . GLU A 1 213 ? 13.737 -7.507 20.673 1.00 86.31 213 GLU A O 1
ATOM 1800 N N . LYS A 1 214 ? 12.136 -8.573 19.512 1.00 84.06 214 LYS A N 1
ATOM 1801 C CA . LYS A 1 214 ? 12.848 -9.852 19.319 1.00 84.06 214 LYS A CA 1
ATOM 1802 C C . LYS A 1 214 ? 12.538 -10.428 17.935 1.00 84.06 214 LYS A C 1
ATOM 1804 O O . LYS A 1 214 ? 12.119 -11.576 17.799 1.00 84.06 214 LYS A O 1
ATOM 1809 N N . GLY A 1 215 ? 12.694 -9.589 16.915 1.00 91.06 215 GLY A N 1
ATOM 1810 C CA . GLY A 1 215 ? 12.159 -9.834 15.578 1.00 91.06 215 GLY A CA 1
ATOM 1811 C C . GLY A 1 215 ? 10.724 -9.330 15.438 1.00 91.06 215 GLY A C 1
ATOM 1812 O O . GLY A 1 215 ? 10.123 -8.844 16.400 1.00 91.06 215 GLY A O 1
ATOM 1813 N N . VAL A 1 216 ? 10.189 -9.412 14.218 1.00 94.75 216 VAL A N 1
ATOM 1814 C CA . VAL A 1 216 ? 8.882 -8.824 13.913 1.00 94.75 216 VAL A CA 1
ATOM 1815 C C . VAL A 1 216 ? 7.759 -9.695 14.457 1.00 94.75 216 VAL A C 1
ATOM 1817 O O . VAL A 1 216 ? 7.592 -10.847 14.060 1.00 94.75 216 VAL A O 1
ATOM 1820 N N . SER A 1 217 ? 6.969 -9.125 15.362 1.00 95.56 217 SER A N 1
ATOM 1821 C CA . SER A 1 217 ? 5.824 -9.787 15.985 1.00 95.56 217 SER A CA 1
ATOM 1822 C C . SER A 1 217 ? 4.632 -8.838 16.091 1.00 95.56 217 SER A C 1
ATOM 1824 O O . SER A 1 217 ? 4.738 -7.652 15.783 1.00 95.56 217 SER A O 1
ATOM 1826 N N . LYS A 1 218 ? 3.474 -9.368 16.488 1.00 95.56 218 LYS A N 1
ATOM 1827 C CA . LYS A 1 218 ? 2.250 -8.592 16.705 1.00 95.56 218 LYS A CA 1
ATOM 1828 C C . LYS A 1 218 ? 1.946 -8.523 18.195 1.00 95.56 218 LYS A C 1
ATOM 1830 O O . LYS A 1 218 ? 1.903 -9.553 18.861 1.00 95.56 218 LYS A O 1
ATOM 1835 N N . LYS A 1 219 ? 1.666 -7.321 18.694 1.00 96.50 219 LYS A N 1
ATOM 1836 C CA . LYS A 1 219 ? 1.211 -7.071 20.061 1.00 96.50 219 LYS A CA 1
ATOM 1837 C C . LYS A 1 219 ? -0.178 -6.453 20.035 1.00 96.50 219 LYS A C 1
ATOM 1839 O O . LYS A 1 219 ? -0.420 -5.480 19.324 1.00 96.50 219 LYS A O 1
ATOM 1844 N N . LEU A 1 220 ? -1.082 -7.018 20.823 1.00 97.44 220 LEU A N 1
ATOM 1845 C CA . LEU A 1 220 ? -2.422 -6.481 20.996 1.00 97.44 220 LEU A CA 1
ATOM 1846 C C . LEU A 1 220 ? -2.381 -5.349 22.031 1.00 97.44 220 LEU A C 1
ATOM 1848 O O . LEU A 1 220 ? -1.926 -5.562 23.153 1.00 97.44 220 LEU A O 1
ATOM 1852 N N . VAL A 1 221 ? -2.817 -4.148 21.649 1.00 98.06 221 VAL A N 1
ATOM 1853 C CA . VAL A 1 221 ? -2.785 -2.953 22.508 1.00 98.06 221 VAL A CA 1
ATOM 1854 C C . VAL A 1 221 ? -4.076 -2.137 22.386 1.00 98.06 221 VAL A C 1
ATOM 1856 O O . VAL A 1 221 ? -4.708 -2.162 21.328 1.00 98.06 221 VAL A O 1
ATOM 1859 N N . PRO A 1 222 ? -4.482 -1.387 23.424 1.00 98.31 222 PRO A N 1
ATOM 1860 C CA . PRO A 1 222 ? -5.550 -0.393 23.319 1.00 98.31 222 PRO A CA 1
ATOM 1861 C C . PRO A 1 222 ? -5.300 0.631 22.206 1.00 98.31 222 PRO A C 1
ATOM 1863 O O . PRO A 1 222 ? -4.153 0.957 21.903 1.00 98.31 222 PRO A O 1
ATOM 1866 N N . ILE A 1 223 ? -6.368 1.200 21.633 1.00 98.50 223 ILE A N 1
ATOM 1867 C CA . ILE A 1 223 ? -6.248 2.216 20.567 1.00 98.50 223 ILE A CA 1
ATOM 1868 C C . ILE A 1 223 ? -5.378 3.405 20.998 1.00 98.50 223 ILE A C 1
ATOM 1870 O O . ILE A 1 223 ? -4.546 3.860 20.211 1.00 98.50 223 ILE A O 1
ATOM 1874 N N . ILE A 1 224 ? -5.511 3.849 22.252 1.00 98.12 224 ILE A N 1
ATOM 1875 C CA . ILE A 1 224 ? -4.722 4.945 22.837 1.00 98.12 224 ILE A CA 1
ATOM 1876 C C . ILE A 1 224 ? -3.208 4.672 22.829 1.00 98.12 224 ILE A C 1
ATOM 1878 O O . ILE A 1 224 ? -2.401 5.591 22.714 1.00 98.12 224 ILE A O 1
ATOM 1882 N N . ASP A 1 225 ? -2.808 3.401 22.870 1.00 98.19 225 ASP A N 1
ATOM 1883 C CA . ASP A 1 225 ? -1.402 3.004 22.916 1.00 98.19 225 ASP A CA 1
ATOM 1884 C C . ASP A 1 225 ? -0.774 2.804 21.538 1.00 98.19 225 ASP A C 1
ATOM 1886 O O . ASP A 1 225 ? 0.448 2.637 21.434 1.00 98.19 225 ASP A O 1
ATOM 1890 N N . THR A 1 226 ? -1.586 2.837 20.480 1.00 98.50 226 THR A N 1
ATOM 1891 C CA . THR A 1 226 ? -1.122 2.627 19.110 1.00 98.50 226 THR A CA 1
ATOM 1892 C C . THR A 1 226 ? -0.207 3.763 18.639 1.00 98.50 226 THR A C 1
ATOM 1894 O O . THR A 1 226 ? -0.410 4.925 19.005 1.00 98.50 226 THR A O 1
ATOM 1897 N N . PRO A 1 227 ? 0.769 3.477 17.755 1.00 98.12 227 PRO A N 1
ATOM 1898 C CA . PRO A 1 227 ? 1.582 4.520 17.129 1.00 98.12 227 PRO A CA 1
ATOM 1899 C C . PRO A 1 227 ? 0.723 5.503 16.325 1.00 98.12 227 PRO A C 1
ATOM 1901 O O . PRO A 1 227 ? 1.056 6.680 16.254 1.00 98.12 227 PRO A O 1
ATOM 1904 N N . HIS A 1 228 ? -0.403 5.036 15.778 1.00 98.31 228 HIS A N 1
ATOM 1905 C CA . HIS A 1 228 ? -1.397 5.846 15.078 1.00 98.31 228 HIS A CA 1
ATOM 1906 C C . HIS A 1 228 ? -1.957 6.946 15.985 1.00 98.31 228 HIS A C 1
ATOM 1908 O O . HIS A 1 228 ? -1.821 8.126 15.672 1.00 98.31 228 HIS A O 1
ATOM 1914 N N . PHE A 1 229 ? -2.531 6.577 17.135 1.00 98.38 229 PHE A N 1
ATOM 1915 C CA . PHE A 1 229 ? -3.108 7.545 18.065 1.00 98.38 229 PHE A CA 1
ATOM 1916 C C . PHE A 1 229 ? -2.048 8.446 18.702 1.00 98.38 229 PHE A C 1
ATOM 1918 O O . PHE A 1 229 ? -2.226 9.661 18.738 1.00 98.38 229 PHE A O 1
ATOM 1925 N N . LYS A 1 230 ? -0.898 7.889 19.105 1.00 98.31 230 LYS A N 1
ATOM 1926 C CA . LYS A 1 230 ? 0.246 8.681 19.595 1.00 98.31 230 LYS A CA 1
ATOM 1927 C C . LYS A 1 230 ? 0.746 9.681 18.548 1.00 98.31 230 LYS A C 1
ATOM 1929 O O . LYS A 1 230 ? 1.098 10.805 18.896 1.00 98.31 230 LYS A O 1
ATOM 1934 N N . GLY A 1 231 ? 0.693 9.302 17.269 1.00 97.62 231 GLY A N 1
ATOM 1935 C CA . GLY A 1 231 ? 0.929 10.172 16.116 1.00 97.62 231 GLY A CA 1
ATOM 1936 C C . GLY A 1 231 ? -0.023 11.368 16.037 1.00 97.62 231 GLY A C 1
ATOM 1937 O O . GLY A 1 231 ? 0.358 12.463 15.616 1.00 97.62 231 GLY A O 1
ATOM 1938 N N . LEU A 1 232 ? -1.274 11.170 16.456 1.00 97.12 232 LEU A N 1
ATOM 1939 C CA . LEU A 1 232 ? -2.280 12.221 16.476 1.00 97.12 232 LEU A CA 1
ATOM 1940 C C . LEU A 1 232 ? -2.149 13.128 17.705 1.00 97.12 232 LEU A C 1
ATOM 1942 O O . LEU A 1 232 ? -2.186 14.349 17.552 1.00 97.12 232 LEU A O 1
ATOM 1946 N N . GLN A 1 233 ? -1.995 12.539 18.889 1.00 96.75 233 GLN A N 1
ATOM 1947 C CA . GLN A 1 233 ? -2.068 13.252 20.163 1.00 96.75 233 GLN A CA 1
ATOM 1948 C C . GLN A 1 233 ? -0.744 13.895 20.588 1.00 96.75 233 GLN A C 1
ATOM 1950 O O . GLN A 1 233 ? -0.762 14.982 21.155 1.00 96.75 233 GLN A O 1
ATOM 1955 N N . ILE A 1 234 ? 0.387 13.228 20.341 1.00 96.25 234 ILE A N 1
ATOM 1956 C CA . ILE A 1 234 ? 1.694 13.623 20.883 1.00 96.25 234 ILE A CA 1
ATOM 1957 C C . ILE A 1 234 ? 2.582 14.170 19.766 1.00 96.25 234 ILE A C 1
ATOM 1959 O O . ILE A 1 234 ? 2.885 15.357 19.735 1.00 96.25 234 ILE A O 1
ATOM 1963 N N . ASP A 1 235 ? 3.000 13.301 18.843 1.00 95.69 235 ASP A N 1
ATOM 1964 C CA . ASP A 1 235 ? 3.928 13.652 17.767 1.00 95.69 235 ASP A CA 1
ATOM 1965 C C . ASP A 1 235 ? 3.782 12.685 16.587 1.00 95.69 235 ASP A C 1
ATOM 1967 O O . ASP A 1 235 ? 3.905 11.467 16.735 1.00 95.69 235 ASP A O 1
ATOM 1971 N N . SER A 1 236 ? 3.599 13.234 15.386 1.00 96.44 236 SER A N 1
ATOM 1972 C CA . SER A 1 236 ? 3.550 12.490 14.124 1.00 96.44 236 SER A CA 1
ATOM 1973 C C . SER A 1 236 ? 4.734 11.532 13.908 1.00 96.44 236 SER A C 1
ATOM 1975 O O . SER A 1 236 ? 4.582 10.529 13.204 1.00 96.44 236 SER A O 1
ATOM 1977 N N . LEU A 1 237 ? 5.886 11.781 14.548 1.00 97.06 237 LEU A N 1
ATOM 1978 C CA . LEU A 1 237 ? 7.059 10.911 14.485 1.00 97.06 237 LEU A CA 1
ATOM 1979 C C . LEU A 1 237 ? 6.794 9.483 14.985 1.00 97.06 237 LEU A C 1
ATOM 1981 O O . LEU A 1 237 ? 7.436 8.560 14.486 1.00 97.06 237 LEU A O 1
ATOM 1985 N N . TYR A 1 238 ? 5.848 9.263 15.907 1.00 97.44 238 TYR A N 1
ATOM 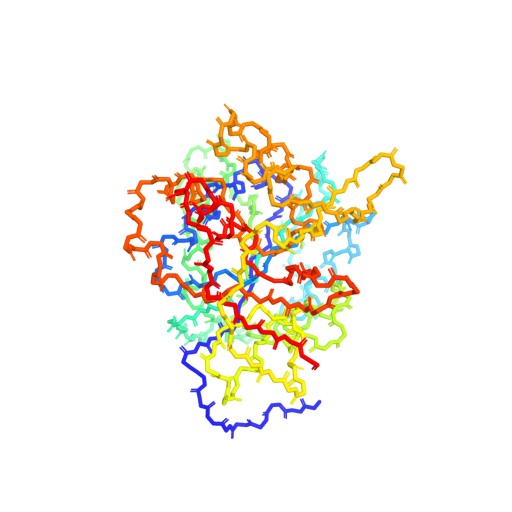1986 C CA . TYR A 1 238 ? 5.495 7.908 16.359 1.00 97.44 238 TYR A CA 1
ATOM 1987 C C . TYR A 1 238 ? 4.968 7.047 15.209 1.00 97.44 238 TYR A C 1
ATOM 1989 O O . TYR A 1 238 ? 5.436 5.928 14.989 1.00 97.44 238 TYR A O 1
ATOM 1997 N N . TYR A 1 239 ? 4.014 7.584 14.449 1.00 97.75 239 TYR A N 1
ATOM 1998 C CA . TYR A 1 239 ? 3.436 6.870 13.318 1.00 97.75 239 TYR A CA 1
ATOM 1999 C C . TYR A 1 239 ? 4.378 6.855 12.109 1.00 97.75 239 TYR A C 1
ATOM 2001 O O . TYR A 1 239 ? 4.470 5.838 11.424 1.00 97.75 239 TYR A O 1
ATOM 2009 N N . LYS A 1 240 ? 5.144 7.934 11.887 1.00 97.31 240 LYS A N 1
ATOM 2010 C CA . LYS A 1 240 ? 6.174 7.979 10.840 1.00 97.31 240 LYS A CA 1
ATOM 2011 C C . LYS A 1 240 ? 7.194 6.851 11.005 1.00 97.31 240 LYS A C 1
ATOM 2013 O O . LYS A 1 240 ? 7.381 6.083 10.069 1.00 97.31 240 LYS A O 1
ATOM 2018 N N . LYS A 1 241 ? 7.781 6.705 12.199 1.00 96.88 241 LYS A N 1
ATOM 2019 C CA . LYS A 1 241 ? 8.745 5.633 12.500 1.00 96.88 241 LYS A CA 1
ATOM 2020 C C . LYS A 1 241 ? 8.125 4.253 12.297 1.00 96.88 241 LYS A C 1
ATOM 2022 O O . LYS A 1 241 ? 8.725 3.404 11.654 1.00 96.88 241 LYS A O 1
ATOM 2027 N N . TYR A 1 242 ? 6.898 4.053 12.781 1.00 97.62 242 TYR A N 1
ATOM 2028 C CA . TYR A 1 242 ? 6.170 2.799 12.581 1.00 97.62 242 TYR A CA 1
ATOM 2029 C C . TYR A 1 242 ? 6.017 2.443 11.093 1.00 97.62 242 TYR A C 1
ATOM 2031 O O . TYR A 1 242 ? 6.283 1.309 10.695 1.00 97.62 242 TYR A O 1
ATOM 2039 N N . LEU A 1 243 ? 5.636 3.413 10.254 1.00 96.62 243 LEU A N 1
ATOM 2040 C CA . LEU A 1 243 ? 5.573 3.206 8.810 1.00 96.62 243 LEU A CA 1
ATOM 2041 C C . LEU A 1 243 ? 6.949 2.936 8.208 1.00 96.62 243 LEU A C 1
ATOM 2043 O O . LEU A 1 243 ? 7.081 1.982 7.456 1.00 96.62 243 LEU A O 1
ATOM 2047 N N . GLU A 1 244 ? 7.968 3.733 8.516 1.00 94.50 244 GLU A N 1
ATOM 2048 C CA . GLU A 1 244 ? 9.318 3.557 7.962 1.00 94.50 244 GLU A CA 1
ATOM 2049 C C . GLU A 1 244 ? 9.893 2.163 8.246 1.00 94.50 244 GLU A C 1
ATOM 2051 O O . GLU A 1 244 ? 10.513 1.572 7.360 1.00 94.50 244 GLU A O 1
ATOM 2056 N N . THR A 1 245 ? 9.625 1.613 9.435 1.00 95.44 245 THR A N 1
ATOM 2057 C CA . THR A 1 245 ? 10.071 0.273 9.834 1.00 95.44 245 THR A CA 1
ATOM 2058 C C . THR A 1 245 ? 9.336 -0.843 9.084 1.00 95.44 245 THR A C 1
ATOM 2060 O O . THR A 1 245 ? 9.969 -1.791 8.619 1.00 95.44 245 THR A O 1
ATOM 2063 N N . PHE A 1 246 ? 8.007 -0.763 8.956 1.00 97.12 246 PHE A N 1
ATOM 2064 C CA . PHE A 1 246 ? 7.196 -1.914 8.526 1.00 97.12 246 PHE A CA 1
ATOM 2065 C C . PHE A 1 246 ? 6.560 -1.789 7.135 1.00 97.12 246 PHE A C 1
ATOM 2067 O O . PHE A 1 246 ? 6.025 -2.781 6.624 1.00 97.12 246 PHE A O 1
ATOM 2074 N N . ARG A 1 247 ? 6.581 -0.602 6.513 1.00 95.25 247 ARG A N 1
ATOM 2075 C CA . ARG A 1 247 ? 5.978 -0.380 5.190 1.00 95.25 247 ARG A CA 1
ATOM 2076 C C . ARG A 1 247 ? 6.632 -1.248 4.128 1.00 95.25 247 ARG A C 1
ATOM 2078 O O . ARG A 1 247 ? 7.850 -1.420 4.094 1.00 95.25 247 ARG A O 1
ATOM 2085 N N . PHE A 1 248 ? 5.791 -1.766 3.243 1.00 95.50 248 PHE A N 1
ATOM 2086 C CA . PHE A 1 248 ? 6.123 -2.615 2.102 1.00 95.50 248 PHE A CA 1
ATOM 2087 C C . PHE A 1 248 ? 6.623 -4.021 2.472 1.00 95.50 248 PHE A C 1
ATOM 2089 O O . PHE A 1 248 ? 6.625 -4.894 1.618 1.00 95.50 248 PHE A O 1
ATOM 2096 N N . SER A 1 249 ? 7.017 -4.289 3.717 1.00 93.50 249 SER A N 1
ATOM 2097 C CA . SER A 1 249 ? 7.413 -5.630 4.169 1.00 93.50 249 SER A CA 1
ATOM 2098 C C . SER A 1 249 ? 6.273 -6.346 4.893 1.00 93.50 249 SER A C 1
ATOM 2100 O O . SER A 1 249 ? 5.837 -7.414 4.475 1.00 93.50 249 SER A O 1
ATOM 2102 N N . TYR A 1 250 ? 5.760 -5.738 5.962 1.00 95.12 250 TYR A N 1
ATOM 2103 C CA . TYR A 1 250 ? 4.672 -6.291 6.777 1.00 95.12 250 TYR A CA 1
ATOM 2104 C C . TYR A 1 250 ? 3.376 -5.494 6.625 1.00 95.12 250 TYR A C 1
ATOM 2106 O O . TYR A 1 250 ? 2.288 -6.036 6.803 1.00 95.12 250 TYR A O 1
ATOM 2114 N N . LEU A 1 251 ? 3.494 -4.214 6.271 1.00 95.81 251 LEU A N 1
ATOM 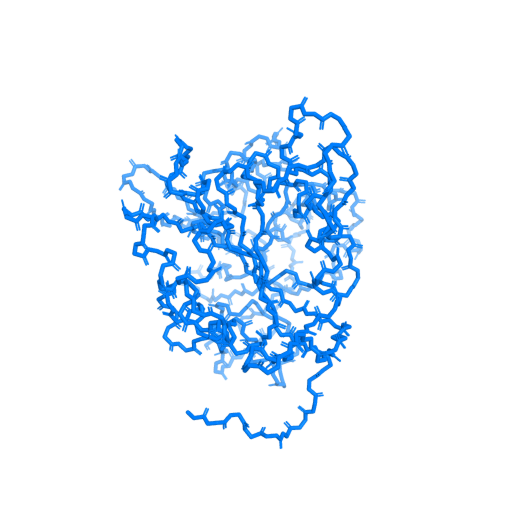2115 C CA . LEU A 1 251 ? 2.388 -3.322 5.947 1.00 95.81 251 LEU A CA 1
ATOM 2116 C C . LEU A 1 251 ? 2.381 -3.093 4.437 1.00 95.81 251 LEU A C 1
ATOM 2118 O O . LEU A 1 251 ? 3.124 -2.252 3.931 1.00 95.81 251 LEU A O 1
ATOM 2122 N N . CYS A 1 252 ? 1.579 -3.884 3.729 1.00 95.88 252 CYS A N 1
ATOM 2123 C CA . CYS A 1 252 ? 1.573 -3.909 2.266 1.00 95.88 252 CYS A CA 1
ATOM 2124 C C . CYS A 1 252 ? 0.431 -3.106 1.635 1.00 95.88 252 CYS A C 1
ATOM 2126 O O . CYS A 1 252 ? 0.337 -3.071 0.416 1.00 95.88 252 CYS A O 1
ATOM 2128 N N . ASP A 1 253 ? -0.444 -2.483 2.418 1.00 94.81 253 ASP A N 1
ATOM 2129 C CA . ASP A 1 253 ? -1.461 -1.592 1.859 1.00 94.81 253 ASP A CA 1
ATOM 2130 C C . ASP A 1 253 ? -0.879 -0.197 1.609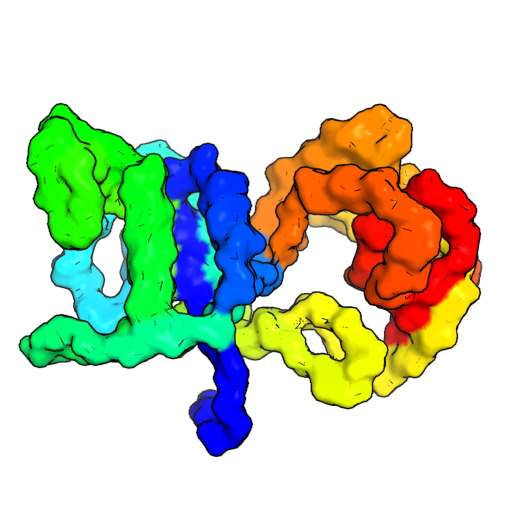 1.00 94.81 253 ASP A C 1
ATOM 2132 O O . ASP A 1 253 ? 0.211 0.152 2.076 1.00 94.81 253 ASP A O 1
ATOM 2136 N N . ASP A 1 254 ? -1.629 0.622 0.876 1.00 95.31 254 ASP A N 1
ATOM 2137 C CA . ASP A 1 254 ? -1.266 1.999 0.569 1.00 95.31 254 ASP A CA 1
ATOM 2138 C C . ASP A 1 254 ? -1.376 2.902 1.814 1.00 95.31 254 ASP A C 1
ATOM 2140 O O . ASP A 1 254 ? -2.288 3.708 1.950 1.00 95.31 254 ASP A O 1
ATOM 2144 N N . TYR A 1 255 ? -0.468 2.784 2.780 1.00 94.94 255 TYR A N 1
ATOM 2145 C CA . TYR A 1 255 ? -0.455 3.678 3.940 1.00 94.94 255 TYR A CA 1
ATOM 2146 C C . TYR A 1 255 ? 0.273 4.994 3.631 1.00 94.94 255 TYR A C 1
ATOM 2148 O O . TYR A 1 255 ? 1.353 5.013 3.040 1.00 94.94 255 TYR A O 1
ATOM 2156 N N . SER A 1 256 ? -0.299 6.115 4.084 1.00 93.25 256 SER A N 1
ATOM 2157 C CA . SER A 1 256 ? 0.302 7.450 3.964 1.00 93.25 256 SER A CA 1
ATOM 2158 C C . SER A 1 256 ? 0.158 8.227 5.269 1.00 93.25 256 SER A C 1
ATOM 2160 O O . SER A 1 256 ? -0.950 8.389 5.787 1.00 93.25 256 SER A O 1
ATOM 2162 N N . LEU A 1 257 ? 1.288 8.720 5.789 1.00 94.81 257 LEU A N 1
ATOM 2163 C CA . LEU A 1 257 ? 1.317 9.626 6.938 1.00 94.81 257 LEU A CA 1
ATOM 2164 C C . LEU A 1 257 ? 0.533 10.902 6.633 1.00 94.81 257 LEU A C 1
ATOM 2166 O O . LEU A 1 257 ? -0.288 11.317 7.441 1.00 94.81 257 LEU A O 1
ATOM 2170 N N . GLU A 1 258 ? 0.755 11.494 5.461 1.00 93.25 258 GLU A N 1
ATOM 2171 C CA . GLU A 1 258 ? 0.107 12.741 5.064 1.00 93.25 258 GLU A CA 1
ATOM 2172 C C . GLU A 1 258 ? -1.420 12.600 5.060 1.00 93.25 258 GLU A C 1
ATOM 2174 O O . GLU A 1 258 ? -2.098 13.357 5.753 1.00 93.25 258 GLU A O 1
ATOM 2179 N N . ARG A 1 259 ? -1.962 11.584 4.369 1.00 91.94 259 ARG A N 1
ATOM 2180 C CA . ARG A 1 259 ? -3.417 11.349 4.321 1.00 91.94 259 ARG A CA 1
ATOM 2181 C C . ARG A 1 259 ? -4.000 11.088 5.704 1.00 91.94 259 ARG A C 1
ATOM 2183 O O . ARG A 1 259 ? -5.067 11.594 6.033 1.00 91.94 259 ARG A O 1
ATOM 2190 N N . PHE A 1 260 ? -3.289 10.327 6.536 1.00 96.12 260 PHE A N 1
ATOM 2191 C CA . PHE A 1 260 ? -3.735 10.075 7.902 1.00 96.12 260 PHE A CA 1
ATOM 2192 C C . PHE A 1 260 ? -3.798 11.364 8.730 1.00 96.12 260 PHE A C 1
ATOM 2194 O O . PHE A 1 260 ? -4.781 11.607 9.426 1.00 96.12 260 PHE A O 1
ATOM 2201 N N . MET A 1 261 ? -2.782 12.221 8.616 1.00 96.25 261 MET A N 1
ATOM 2202 C CA . MET A 1 261 ? -2.717 13.486 9.348 1.00 96.25 261 MET A CA 1
ATOM 2203 C C . MET A 1 261 ? -3.722 14.518 8.830 1.00 96.25 261 MET A C 1
ATOM 2205 O O . MET A 1 261 ? -4.231 15.308 9.623 1.00 96.25 261 MET A O 1
ATOM 2209 N N . GLN A 1 262 ? -4.064 14.496 7.537 1.00 94.56 262 GLN A N 1
ATOM 2210 C CA . GLN A 1 262 ? -5.162 15.302 6.988 1.00 94.56 262 GLN A CA 1
ATOM 2211 C C . GLN A 1 262 ? -6.502 14.967 7.659 1.00 94.56 262 GLN A C 1
ATOM 2213 O O . GLN A 1 262 ? -7.302 15.874 7.882 1.00 94.56 262 GLN A O 1
ATOM 2218 N N . GLY A 1 263 ? -6.700 13.716 8.092 1.00 94.12 263 GLY A N 1
ATOM 2219 C CA . GLY A 1 263 ? -7.873 13.291 8.860 1.00 94.12 263 GLY A CA 1
ATOM 2220 C C . GLY A 1 263 ? -8.104 14.078 10.156 1.00 94.12 263 GLY A C 1
ATOM 2221 O O . GLY A 1 263 ? -9.242 14.185 10.599 1.00 94.12 263 GLY A O 1
ATOM 2222 N N . LYS A 1 264 ? -7.070 14.713 10.737 1.00 94.56 264 LYS A N 1
ATOM 2223 C CA . LYS A 1 264 ? -7.224 15.608 11.905 1.00 94.56 264 LYS A CA 1
ATOM 2224 C C . LYS A 1 264 ? -8.122 16.813 11.635 1.00 94.56 264 LYS A C 1
ATOM 2226 O O . LYS A 1 264 ? -8.633 17.406 12.577 1.00 94.56 264 LYS A O 1
ATOM 2231 N N . LYS A 1 265 ? -8.242 17.217 10.370 1.00 96.00 265 LYS A N 1
ATOM 2232 C CA . LYS A 1 265 ? -9.020 18.389 9.957 1.00 96.00 265 LYS A CA 1
ATOM 2233 C C . LYS A 1 265 ? -10.506 18.071 9.779 1.00 96.00 265 LYS A C 1
ATOM 2235 O O . LYS A 1 265 ? -11.285 18.995 9.582 1.00 96.00 265 LYS A O 1
ATOM 2240 N N . MET A 1 266 ? -10.886 16.793 9.830 1.00 96.88 266 MET A N 1
ATOM 2241 C CA . MET A 1 266 ? -12.275 16.369 9.702 1.00 96.88 266 MET A CA 1
ATOM 2242 C C . MET A 1 266 ? -13.072 16.729 10.959 1.00 96.88 266 MET A C 1
ATOM 2244 O O . MET A 1 266 ? -12.608 16.590 12.090 1.00 96.88 266 MET A O 1
ATOM 2248 N N . THR A 1 267 ? -14.313 17.143 10.757 1.00 97.25 267 THR A N 1
ATOM 2249 C CA . THR A 1 267 ? -15.313 17.347 11.802 1.00 97.25 267 THR A CA 1
ATOM 2250 C C . THR A 1 267 ? -15.783 16.014 12.393 1.00 97.25 267 THR A C 1
ATOM 2252 O O . THR A 1 267 ? -15.704 14.958 11.758 1.00 97.25 267 THR A O 1
ATOM 2255 N N . LYS A 1 268 ? -16.370 16.048 13.601 1.00 96.62 268 LYS A N 1
ATOM 2256 C CA . LYS A 1 268 ? -16.993 14.852 14.207 1.00 96.62 268 LYS A CA 1
ATOM 2257 C C . LYS A 1 268 ? -18.060 14.236 13.290 1.00 96.62 268 LYS A C 1
ATOM 2259 O O . LYS A 1 268 ? -18.173 13.016 13.223 1.00 96.62 268 LYS A O 1
ATOM 2264 N N . ALA A 1 269 ? -18.822 15.066 12.572 1.00 96.62 269 ALA A N 1
ATOM 2265 C CA . ALA A 1 269 ? -19.847 14.609 11.638 1.00 96.62 269 ALA A CA 1
ATOM 2266 C C . ALA A 1 269 ? -19.241 13.825 10.465 1.00 96.62 269 ALA A C 1
ATOM 2268 O O . ALA A 1 269 ? -19.695 12.718 10.190 1.00 96.62 269 ALA A O 1
ATOM 2269 N N . GLU A 1 270 ? -18.192 14.351 9.829 1.00 97.25 270 GLU A N 1
ATOM 2270 C CA . GLU A 1 270 ? -17.488 13.667 8.736 1.00 97.25 270 GLU A CA 1
ATOM 2271 C C . GLU A 1 270 ? -16.853 12.354 9.211 1.00 97.25 270 GLU A C 1
ATOM 2273 O O . GLU A 1 270 ? -16.987 11.325 8.551 1.00 97.25 270 GLU A O 1
ATOM 2278 N N . LEU A 1 271 ? -16.232 12.352 10.395 1.00 96.81 271 LEU A N 1
ATOM 2279 C CA . LEU A 1 271 ? -15.650 11.143 10.983 1.00 96.81 271 LEU A CA 1
ATOM 2280 C C . LEU A 1 271 ? -16.700 10.047 11.233 1.00 96.81 271 LEU A C 1
ATOM 2282 O O . LEU A 1 271 ? -16.426 8.870 11.010 1.00 96.81 271 LEU A O 1
ATOM 2286 N N . LEU A 1 272 ? -17.918 10.409 11.647 1.00 95.25 272 LEU A N 1
ATOM 2287 C CA . LEU A 1 272 ? -19.023 9.462 11.865 1.00 95.25 272 LEU A CA 1
ATOM 2288 C C . LEU A 1 272 ? -19.623 8.885 10.567 1.00 95.25 272 LEU A C 1
ATOM 2290 O O . LEU A 1 272 ? -20.392 7.912 10.633 1.00 95.25 272 LEU A O 1
ATOM 2294 N N . GLN A 1 273 ? -19.294 9.469 9.410 1.00 95.75 273 GLN A N 1
ATOM 2295 C CA . GLN A 1 273 ? -19.650 8.947 8.085 1.00 95.75 273 GLN A CA 1
ATOM 2296 C C . GLN A 1 273 ? -18.591 8.015 7.497 1.00 95.75 273 GLN A C 1
ATOM 2298 O O . GLN A 1 273 ? -18.856 7.371 6.484 1.00 95.75 273 GLN A O 1
ATOM 2303 N N . LEU A 1 274 ? -17.415 7.904 8.123 1.00 95.31 274 LEU A N 1
ATOM 2304 C CA . LEU A 1 274 ? -16.395 6.965 7.672 1.00 95.31 274 LEU A CA 1
ATOM 2305 C C . LEU A 1 274 ? -16.921 5.515 7.679 1.00 95.31 274 LEU A C 1
ATOM 2307 O O . LEU A 1 274 ? -17.773 5.171 8.511 1.00 95.31 274 LEU A O 1
ATOM 2311 N N . PRO A 1 275 ? -16.380 4.646 6.799 1.00 95.56 275 PRO A N 1
ATOM 2312 C CA . PRO A 1 275 ? -16.712 3.229 6.792 1.00 95.56 275 PRO A CA 1
ATOM 2313 C C . PRO A 1 275 ? -16.531 2.587 8.173 1.00 95.56 275 PRO A C 1
ATOM 2315 O O . PRO A 1 275 ? -15.623 2.977 8.925 1.00 95.56 275 PRO A O 1
ATOM 2318 N N . PRO A 1 276 ? -17.362 1.587 8.516 1.00 96.94 276 PRO A N 1
ATOM 2319 C CA . PRO A 1 276 ? -17.286 0.937 9.813 1.00 96.94 276 PRO A CA 1
ATOM 2320 C C . PRO A 1 276 ? -15.912 0.293 10.049 1.00 96.94 276 PRO A C 1
ATOM 2322 O O . PRO A 1 276 ? -15.155 -0.026 9.126 1.00 96.94 276 PRO A O 1
ATOM 2325 N N . ILE A 1 277 ? -15.573 0.119 11.322 1.00 98.19 277 ILE A N 1
ATOM 2326 C CA . ILE A 1 277 ? -14.355 -0.583 11.737 1.00 98.19 277 ILE A CA 1
ATOM 2327 C C . ILE A 1 277 ? -14.664 -2.076 11.790 1.00 98.19 277 ILE A C 1
ATOM 2329 O O . ILE A 1 277 ? -15.671 -2.486 12.370 1.00 98.19 277 ILE A O 1
ATOM 2333 N N . LEU A 1 278 ? -13.810 -2.892 11.179 1.00 98.12 278 LEU A N 1
ATOM 2334 C CA . LEU A 1 278 ? -13.997 -4.338 11.163 1.00 98.12 278 LEU A CA 1
ATOM 2335 C C . LEU A 1 278 ? -13.352 -4.906 12.420 1.00 98.12 278 LEU A C 1
ATOM 2337 O O . LEU A 1 278 ? -12.179 -4.638 12.693 1.00 98.12 278 LEU A O 1
ATOM 2341 N N . VAL A 1 279 ? -14.108 -5.670 13.199 1.00 98.25 279 VAL A N 1
ATOM 2342 C CA . VAL A 1 279 ? -13.649 -6.215 14.477 1.00 98.25 279 VAL A CA 1
ATOM 2343 C C . VAL A 1 279 ? -14.036 -7.677 14.608 1.00 98.25 279 VAL A C 1
ATOM 2345 O O . VAL A 1 279 ? -15.042 -8.095 14.054 1.00 98.25 279 VAL A O 1
ATOM 2348 N N . LYS A 1 280 ? -13.290 -8.444 15.397 1.00 97.19 280 LYS A N 1
ATOM 2349 C CA . LYS A 1 280 ? -13.744 -9.741 15.915 1.00 97.19 280 LYS A CA 1
ATOM 2350 C C . LYS A 1 280 ? -13.860 -9.690 17.430 1.00 97.19 280 LYS A C 1
ATOM 2352 O O . LYS A 1 280 ? -13.131 -8.934 18.082 1.00 97.19 280 LYS A O 1
ATOM 2357 N N . SER A 1 281 ? -14.758 -10.497 17.980 1.00 96.62 281 SER A N 1
ATOM 2358 C CA . SER A 1 281 ? -14.884 -10.631 19.428 1.00 96.62 281 SER A CA 1
ATOM 2359 C C . SER A 1 281 ? -13.637 -11.290 20.023 1.00 96.62 281 SER A C 1
ATOM 2361 O O . SER A 1 281 ? -12.981 -12.119 19.388 1.00 96.62 281 SER A O 1
ATOM 2363 N N . LEU A 1 282 ? -13.299 -10.877 21.237 1.00 95.56 282 LEU A N 1
ATOM 2364 C CA . LEU A 1 282 ? -12.366 -11.544 22.133 1.00 95.56 282 LEU A CA 1
ATOM 2365 C C . LEU A 1 282 ? -13.103 -11.854 23.437 1.00 95.56 282 LEU A C 1
ATOM 2367 O O . LEU A 1 282 ? -14.177 -11.310 23.711 1.00 95.56 282 LEU A O 1
ATOM 2371 N N . ASP A 1 283 ? -12.472 -12.649 24.292 1.00 88.75 283 ASP A N 1
ATOM 2372 C CA . ASP A 1 283 ? -12.975 -12.872 25.642 1.00 88.75 283 ASP A CA 1
ATOM 2373 C C . ASP A 1 283 ? -13.087 -11.551 26.428 1.00 88.75 283 ASP A C 1
ATOM 2375 O O . ASP A 1 283 ? -12.386 -10.564 26.170 1.00 88.75 283 ASP A O 1
ATOM 2379 N N . ASN A 1 284 ? -13.966 -11.541 27.432 1.00 88.25 284 ASN A N 1
ATOM 2380 C CA . ASN A 1 284 ? -14.146 -10.431 28.378 1.00 88.25 284 ASN A CA 1
ATOM 2381 C C . ASN A 1 284 ? -14.680 -9.122 27.762 1.00 88.25 284 ASN A C 1
ATOM 2383 O O . ASN A 1 284 ? -14.377 -8.030 28.249 1.00 88.25 284 ASN A O 1
ATOM 2387 N N . GLY A 1 285 ? -15.471 -9.208 26.687 1.00 92.88 285 GLY A N 1
ATOM 2388 C CA . GLY A 1 285 ? -16.124 -8.037 26.085 1.00 92.88 285 GLY A CA 1
ATOM 2389 C C . GLY A 1 285 ? -15.154 -7.068 25.401 1.00 92.88 285 GLY A C 1
ATOM 2390 O O . GLY A 1 285 ? -15.464 -5.885 25.238 1.00 92.88 285 GLY A O 1
ATOM 2391 N N . LYS A 1 286 ? -13.964 -7.550 25.027 1.00 97.31 286 LYS A N 1
ATOM 2392 C CA . LYS A 1 286 ? -12.999 -6.819 24.201 1.00 97.31 286 LYS A CA 1
ATOM 2393 C C . LYS A 1 286 ? -13.135 -7.234 22.743 1.00 97.31 286 LYS A C 1
ATOM 2395 O O . LYS A 1 286 ? -13.653 -8.298 22.427 1.00 97.31 286 LYS A O 1
ATOM 2400 N N . PHE A 1 287 ? -12.653 -6.381 21.849 1.00 98.25 287 PHE A N 1
ATOM 2401 C CA . PHE A 1 287 ? -12.745 -6.617 20.413 1.00 98.25 287 PHE A CA 1
ATOM 2402 C C . PHE A 1 287 ? -11.406 -6.327 19.750 1.00 98.25 287 PHE A C 1
ATOM 2404 O O . PHE A 1 287 ? -10.810 -5.274 19.978 1.00 98.25 287 PHE A O 1
ATOM 2411 N N . GLN A 1 288 ? -10.932 -7.247 18.914 1.00 98.19 288 GLN A N 1
ATOM 2412 C CA . GLN A 1 288 ? -9.740 -7.023 18.106 1.00 98.19 288 GLN A CA 1
ATOM 2413 C C . GLN A 1 288 ? -10.130 -6.336 16.801 1.00 98.19 288 GLN A C 1
ATOM 2415 O O . GLN A 1 288 ? -10.935 -6.871 16.043 1.00 98.19 288 GLN A O 1
ATOM 2420 N N . VAL A 1 289 ? -9.499 -5.204 16.501 1.00 98.31 289 VAL A N 1
ATOM 2421 C CA . VAL A 1 289 ? -9.595 -4.545 15.197 1.00 98.31 289 VAL A CA 1
ATOM 2422 C C . VAL A 1 289 ? -8.901 -5.403 14.141 1.00 98.31 289 VAL A C 1
ATOM 2424 O O . VAL A 1 289 ? -7.720 -5.735 14.274 1.00 98.31 289 VAL A O 1
ATOM 2427 N N . LEU A 1 290 ? -9.655 -5.754 13.102 1.00 97.19 290 LEU A N 1
ATOM 2428 C CA . LEU A 1 290 ? -9.180 -6.426 11.896 1.00 97.19 290 LEU A CA 1
ATOM 2429 C C . LEU A 1 290 ? -8.798 -5.403 10.820 1.00 97.19 290 LEU A C 1
ATOM 2431 O O . LEU A 1 290 ? -7.739 -5.533 10.218 1.00 97.19 290 LEU A O 1
ATOM 2435 N N . ASP A 1 291 ? -9.617 -4.362 10.643 1.00 96.44 291 ASP A N 1
ATOM 2436 C CA . ASP A 1 291 ? -9.347 -3.208 9.778 1.00 96.44 291 ASP A CA 1
ATOM 2437 C C . ASP A 1 291 ? -9.920 -1.924 10.391 1.00 96.44 291 ASP A C 1
ATOM 2439 O O . ASP A 1 291 ? -10.945 -1.949 11.074 1.00 96.44 291 ASP A O 1
ATOM 2443 N N . GLY A 1 292 ? -9.275 -0.788 10.113 1.00 96.88 292 GLY A N 1
ATOM 2444 C CA . GLY A 1 292 ? -9.747 0.530 10.535 1.00 96.88 292 GLY A CA 1
ATOM 2445 C C . GLY A 1 292 ? -9.037 1.110 11.757 1.00 96.88 292 GLY A C 1
ATOM 2446 O O . GLY A 1 292 ? -9.606 1.967 12.429 1.00 96.88 292 GLY A O 1
ATOM 2447 N N . VAL A 1 293 ? -7.792 0.709 12.044 1.00 97.94 293 VAL A N 1
ATOM 2448 C CA . VAL A 1 293 ? -6.999 1.291 13.149 1.00 97.94 293 VAL A CA 1
ATOM 2449 C C . VAL A 1 293 ? -6.843 2.808 12.985 1.00 97.94 293 VAL A C 1
ATOM 2451 O O . VAL A 1 293 ? -7.053 3.538 13.948 1.00 97.94 293 VAL A O 1
ATOM 2454 N N . HIS A 1 294 ? -6.576 3.307 11.771 1.00 97.81 294 HIS A N 1
ATOM 2455 C CA . HIS A 1 294 ? -6.534 4.750 11.488 1.00 97.81 294 HIS A CA 1
ATOM 2456 C C . HIS A 1 294 ? -7.852 5.443 11.826 1.00 97.81 294 HIS A C 1
ATOM 2458 O O . HIS A 1 294 ? -7.849 6.480 12.486 1.00 97.81 294 HIS A O 1
ATOM 2464 N N . ARG A 1 295 ? -8.980 4.849 11.411 1.00 97.62 295 ARG A N 1
ATOM 2465 C CA . ARG A 1 295 ? -10.323 5.382 11.677 1.00 97.62 295 ARG A CA 1
ATOM 2466 C C . ARG A 1 295 ? -10.601 5.402 13.179 1.00 97.62 295 ARG A C 1
ATOM 2468 O O . ARG A 1 295 ? -11.030 6.425 13.698 1.00 97.62 295 ARG A O 1
ATOM 2475 N N . ALA A 1 296 ? -10.268 4.325 13.890 1.00 98.31 296 ALA A N 1
ATOM 2476 C CA . ALA A 1 296 ? -10.397 4.245 15.342 1.00 98.31 296 ALA A CA 1
ATOM 2477 C C . ALA A 1 296 ? -9.554 5.321 16.042 1.00 98.31 296 ALA A C 1
ATOM 2479 O O . ALA A 1 296 ? -10.050 6.019 16.918 1.00 98.31 296 ALA A O 1
ATOM 2480 N N . SER A 1 297 ? -8.298 5.516 15.637 1.00 98.44 297 SER A N 1
ATOM 2481 C CA . SER A 1 297 ? -7.445 6.555 16.220 1.00 98.44 297 SER A CA 1
ATOM 2482 C C . SER A 1 297 ? -7.995 7.965 15.988 1.00 98.44 297 SER A C 1
ATOM 2484 O O . SER A 1 297 ? -7.980 8.766 16.918 1.00 98.44 297 SER A O 1
ATOM 2486 N N . LEU A 1 298 ? -8.516 8.267 14.794 1.00 98.38 298 LEU A N 1
ATOM 2487 C CA . LEU A 1 298 ? -9.142 9.563 14.498 1.00 98.38 298 LEU A CA 1
ATOM 2488 C C . LEU A 1 298 ? -10.423 9.784 15.312 1.00 98.38 298 LEU A C 1
ATOM 2490 O O . LEU A 1 298 ? -10.604 10.852 15.889 1.00 98.38 298 LEU A O 1
ATOM 2494 N N . LEU A 1 299 ? -11.286 8.768 15.402 1.00 98.25 299 LEU A N 1
ATOM 2495 C CA . LEU A 1 299 ? -12.522 8.821 16.188 1.00 98.25 299 LEU A CA 1
ATOM 2496 C C . LEU A 1 299 ? -12.228 9.027 17.680 1.00 98.25 299 LEU A C 1
ATOM 2498 O O . LEU A 1 299 ? -12.870 9.862 18.314 1.00 98.25 299 LEU A O 1
ATOM 2502 N N . LEU A 1 300 ? -11.224 8.330 18.225 1.00 98.12 300 LEU A N 1
ATOM 2503 C CA . LEU A 1 300 ? -10.790 8.520 19.611 1.00 98.12 300 LEU A CA 1
ATOM 2504 C C . LEU A 1 300 ? -10.223 9.925 19.829 1.00 98.12 300 LEU A C 1
ATOM 2506 O O . LEU A 1 300 ? -10.506 10.547 20.847 1.00 98.12 300 LEU A O 1
ATOM 2510 N N . PHE A 1 301 ? -9.443 10.433 18.872 1.00 97.75 301 PHE A N 1
ATOM 2511 C CA . PHE A 1 301 ? -8.838 11.765 18.951 1.00 97.75 301 PHE A CA 1
ATOM 2512 C C . PHE A 1 301 ? -9.900 12.868 18.928 1.00 97.75 301 PHE A C 1
ATOM 2514 O O . PHE A 1 301 ? -9.742 13.891 19.582 1.00 97.75 301 PHE A O 1
ATOM 2521 N N . ALA A 1 302 ? -11.011 12.628 18.230 1.00 97.69 302 ALA A N 1
ATOM 2522 C CA . ALA A 1 302 ? -12.185 13.490 18.221 1.00 97.69 302 ALA A CA 1
ATOM 2523 C C . ALA A 1 302 ? -13.150 13.242 19.401 1.00 97.69 302 ALA A C 1
ATOM 2525 O O . ALA A 1 302 ? -14.278 13.746 19.381 1.00 97.69 302 ALA A O 1
ATOM 2526 N N . GLU A 1 303 ? -12.738 12.468 20.411 1.00 97.31 303 GLU A N 1
ATOM 2527 C CA . GLU A 1 303 ? -13.514 12.159 21.622 1.00 97.31 303 GLU A CA 1
ATOM 2528 C C . GLU A 1 303 ? -14.872 11.502 21.315 1.00 97.31 303 GLU A C 1
ATOM 2530 O O . GLU A 1 303 ? -15.898 11.819 21.917 1.00 97.31 303 GLU A O 1
ATOM 2535 N N . ILE A 1 304 ? -14.910 10.613 20.319 1.00 97.44 304 ILE A N 1
ATOM 2536 C CA . ILE A 1 304 ? -16.103 9.828 19.990 1.00 97.44 304 ILE A CA 1
ATOM 2537 C C . ILE A 1 304 ? -16.024 8.489 20.719 1.00 97.44 304 ILE A C 1
ATOM 2539 O O . ILE A 1 304 ? -15.223 7.618 20.384 1.00 97.44 304 ILE A O 1
ATOM 2543 N N . GLU A 1 305 ? -16.900 8.308 21.706 1.00 94.81 305 GLU A N 1
ATOM 2544 C CA . GLU A 1 305 ? -16.857 7.141 22.590 1.00 94.81 305 GLU A CA 1
ATOM 2545 C C . GLU A 1 305 ? -17.476 5.879 21.986 1.00 94.81 305 GLU A C 1
ATOM 2547 O O . GLU A 1 305 ? -17.023 4.779 22.288 1.00 94.81 305 GLU A O 1
ATOM 2552 N N . LYS A 1 306 ? -18.516 6.008 21.151 1.00 96.75 306 LYS A N 1
ATOM 2553 C CA . LYS A 1 306 ? -19.225 4.876 20.530 1.00 96.75 306 LYS A CA 1
ATOM 2554 C C . LYS A 1 306 ? -19.141 4.955 19.015 1.00 96.75 306 LYS A C 1
ATOM 2556 O O . LYS A 1 306 ? -19.549 5.951 18.421 1.00 96.75 306 LYS A O 1
ATOM 2561 N N . ILE A 1 307 ? -18.672 3.880 18.391 1.00 97.00 307 ILE A N 1
ATOM 2562 C CA . ILE A 1 307 ? -18.326 3.859 16.967 1.00 97.00 307 ILE A CA 1
ATOM 2563 C C . ILE A 1 307 ? -18.995 2.698 16.235 1.00 97.00 307 ILE A C 1
ATOM 2565 O O . ILE A 1 307 ? -19.293 1.663 16.831 1.00 97.00 307 ILE A O 1
ATOM 2569 N N . LYS A 1 308 ? -19.267 2.897 14.941 1.00 97.56 308 LYS A N 1
ATOM 2570 C CA . LYS A 1 308 ? -19.871 1.884 14.069 1.00 97.56 308 LYS A CA 1
ATOM 2571 C C . LYS A 1 308 ? -18.837 0.800 13.763 1.00 97.56 308 LYS A C 1
ATOM 2573 O O . LYS A 1 308 ? -17.796 1.092 13.172 1.00 97.56 308 LYS A O 1
ATOM 2578 N N . CYS A 1 309 ? -19.156 -0.436 14.118 1.00 98.00 309 CYS A N 1
ATOM 2579 C CA . CYS A 1 309 ? -18.317 -1.594 13.856 1.00 98.00 309 CYS A CA 1
ATOM 2580 C C . CYS A 1 309 ? -19.097 -2.682 13.116 1.00 98.00 309 CYS A C 1
ATOM 2582 O O . CYS A 1 309 ? -20.302 -2.835 13.319 1.00 98.00 309 CYS A O 1
ATOM 2584 N N . VAL A 1 310 ? -18.385 -3.456 12.302 1.00 98.06 310 VAL A N 1
ATOM 2585 C CA . VAL A 1 310 ? -18.845 -4.752 11.798 1.00 98.06 310 VAL A CA 1
ATOM 2586 C C . VAL A 1 310 ? -18.158 -5.822 12.628 1.00 98.06 310 VAL A C 1
ATOM 2588 O O . VAL A 1 310 ? -16.930 -5.921 12.611 1.00 98.06 310 VAL A O 1
ATOM 2591 N N . LEU A 1 311 ? -18.946 -6.595 13.367 1.00 97.25 311 LEU A N 1
ATOM 2592 C CA . LEU A 1 311 ? -18.472 -7.768 14.079 1.00 97.25 311 LEU A CA 1
ATOM 2593 C C . LEU A 1 311 ? -18.381 -8.936 13.098 1.00 97.25 311 LEU A C 1
ATOM 2595 O O . LEU A 1 311 ? -19.371 -9.290 12.465 1.00 97.25 311 LEU A O 1
ATOM 2599 N N . TYR A 1 312 ? -17.178 -9.478 12.964 1.00 94.75 312 TYR A N 1
ATOM 2600 C CA . TYR A 1 312 ? -16.853 -10.678 12.210 1.00 94.75 312 TYR A CA 1
ATOM 2601 C C . TYR A 1 312 ? -17.005 -11.894 13.121 1.00 94.75 312 TYR A C 1
ATOM 2603 O O . TYR A 1 312 ? -16.347 -11.951 14.167 1.00 94.75 312 TYR A O 1
ATOM 2611 N N . GLU A 1 313 ? -17.844 -12.838 12.696 1.00 86.50 313 GLU A N 1
ATOM 2612 C CA . GLU A 1 313 ? -18.146 -14.098 13.385 1.00 86.50 313 GLU A CA 1
ATOM 2613 C C . GLU A 1 313 ? -17.585 -15.305 12.620 1.00 86.50 313 GLU A C 1
ATOM 2615 O O . GLU A 1 313 ? -17.700 -15.351 11.364 1.00 86.50 313 GLU A O 1
#

Secondary structure (DSSP, 8-state):
------S--S-EEEEEEE-TTTGGGHHHHHHHHHH-TTEEEEEEEEEE-S-HHHHHHHHGGG-SS-HHHHHHHHHHHHT--S-SEEEEEEEEESS--EEEES-TTS-EEEEHHHHHHHHHHHHHHSPBPSSTT---TTSPTTB-S--SEEE-SSHHHHHHHHHHTT-TTGGGGG----TT-SS---TTSPPPSSEEEEEEEGGGEEEEEEE-BTBSEEEEEEGGGSHHHHHHHT-THHHHHHHHHHBTTTB-S---HHHHHHGGG--HHHHHTSPPEEEEE-GGG-EEEEE-HHHHHHHHHTT--EEEEEEE-

pLDDT: mean 91.17, std 10.42, range [32.75, 98.5]

Foldseek 3Di:
DDPPPDDDDLWFKKKKKFDQQCVVCVVVLLVLQVVDPQKDWQWKAKDADPDQVVVVQLLCVPALDHVVVCCVLCVCVNVDPGGRMMMMTMIIGSDFDWDWDDDPPRTDIFGVVVVVSQQVSQQPRAQFDPDQQDDDPPHDGRGDSNRRMDMDRHRVSQQSVCVVVVNVRGVQQRDDPCVPPPFDDRSPDDDFPDKDKDWAFLQLEWEFAWDCPPHTDTDTGRLCPDLLLCCAPPNVVSVVVSCVVPPNHPNTGPDDSVVLNVLLVDDLVVLQPDTAFEWEDDPPSHIYTPDCSSSSSSCVSNVNGIHIYMYGD

Organism: NCBI:txid1802408

Radius of gyration: 21.93 Å; chains: 1; bounding box: 50×41×64 Å

Sequence (313 aa):
MAFKKGAQRPFRFHFFTVWSHGLFHIDEILSLLRKDENIEILRIERNTFKNIRRFIFDFYGSDAVPVSHLRAKLAYLFQQRGPKEVINIFVKNYNPQEVWVGSHPFRKEQCQYIVEIKKQIRNLYNPKAKDPNFCVFPLDKGVSHEHMIHASDREEQVDYYLKLLGHKNGIETIVNDDKGLLFEKPYHIHRPVQYSFHRLPIHALLASILTEEKGVSKKLVPIIDTPHFKGLQIDSLYYKKYLETFRFSYLCDDYSLERFMQGKKMTKAELLQLPPILVKSLDNGKFQVLDGVHRASLLLFAEIEKIKCVLYE